Protein AF-A0AAW9BRL0-F1 (afdb_monomer)

Mean predicted aligned error: 7.56 Å

Foldseek 3Di:
DDDVVVPVQPDCPRPVPDDPPVQVVVCVVPLFQAFVAFQGLVVSLVVLLVLQLQLVVCVVVVNPVSNVVSPVSNCSNCLQQDLQVLWRAGFWDDDDPDPQTDHGDGDDADPVVQQVVFDFDDPPVPPNDTDTRGDDHPDDQQEDDRSHRPPAGRLLQRCSSLVPVVVSLVSQVVSCVVVVHDDDSQGSQVVSLVCQQPAQLHGHHDDDPQQWDDRRNQGLSDDSRLLSLLCNLVHPRNQSSLVVLLCCLVPQADPDPNRHTHDCVVPPSVVSNVQVLLQWADSSVSDPDIGGYFHVDQKDWDADVPGIDMDGDPPDDPVCSGDPDDDDD

Structure (mmCIF, N/CA/C/O backbone):
data_AF-A0AAW9BRL0-F1
#
_entry.id   AF-A0AAW9BRL0-F1
#
loop_
_atom_site.group_PDB
_atom_site.id
_atom_site.type_symbol
_atom_site.label_atom_id
_atom_site.label_alt_id
_atom_site.label_comp_id
_atom_site.label_asym_id
_atom_site.label_entity_id
_atom_site.label_seq_id
_atom_site.pdbx_PDB_ins_code
_atom_site.Cartn_x
_atom_site.Cartn_y
_atom_site.Cartn_z
_atom_site.occupancy
_atom_site.B_iso_or_equiv
_atom_site.auth_seq_id
_atom_site.auth_comp_id
_atom_site.auth_asym_id
_atom_site.auth_atom_id
_atom_site.pdbx_PDB_model_num
ATOM 1 N N . TYR A 1 1 ? 17.219 -25.777 15.585 1.00 42.31 1 TYR A N 1
ATOM 2 C CA . TYR A 1 1 ? 17.865 -25.793 14.264 1.00 42.31 1 TYR A CA 1
ATOM 3 C C . TYR A 1 1 ? 17.702 -27.189 13.717 1.00 42.31 1 TYR A C 1
ATOM 5 O O . TYR A 1 1 ? 18.216 -28.116 14.328 1.00 42.31 1 TYR A O 1
ATOM 13 N N . HIS A 1 2 ? 16.874 -27.326 12.689 1.00 50.81 2 HIS A N 1
ATOM 14 C CA . HIS A 1 2 ? 16.641 -28.587 11.996 1.00 50.81 2 HIS A CA 1
ATOM 15 C C . HIS A 1 2 ? 17.860 -28.955 11.146 1.00 50.81 2 HIS A C 1
ATOM 17 O O . HIS A 1 2 ? 18.573 -28.059 10.687 1.00 50.81 2 HIS A O 1
ATOM 23 N N . GLU A 1 3 ? 18.121 -30.245 10.958 1.00 50.12 3 GLU A N 1
ATOM 24 C CA . GLU A 1 3 ? 19.192 -30.686 10.061 1.00 50.12 3 GLU A CA 1
ATOM 25 C C . GLU A 1 3 ? 18.687 -30.737 8.617 1.00 50.12 3 GLU A C 1
ATOM 27 O O . GLU A 1 3 ? 17.555 -31.132 8.363 1.00 50.12 3 GLU A O 1
ATOM 32 N N . ALA A 1 4 ? 19.529 -30.380 7.642 1.00 48.47 4 ALA A N 1
ATOM 33 C CA . ALA A 1 4 ? 19.160 -30.414 6.220 1.00 48.47 4 ALA A CA 1
ATOM 34 C C . ALA A 1 4 ? 18.696 -31.810 5.746 1.00 48.47 4 ALA A C 1
ATOM 36 O O . ALA A 1 4 ? 17.924 -31.933 4.801 1.00 48.47 4 ALA A O 1
ATOM 37 N N . SER A 1 5 ? 19.128 -32.869 6.438 1.00 68.44 5 SER A N 1
ATOM 38 C CA . SER A 1 5 ? 18.683 -34.249 6.217 1.00 68.44 5 SER A CA 1
ATOM 39 C C . SER A 1 5 ? 17.202 -34.486 6.549 1.00 68.44 5 SER A C 1
ATOM 41 O O . SER A 1 5 ? 16.633 -35.472 6.082 1.00 68.44 5 SER A O 1
ATOM 43 N N . GLU A 1 6 ? 16.571 -33.594 7.319 1.00 70.94 6 GLU A N 1
ATOM 44 C CA . GLU A 1 6 ? 15.144 -33.634 7.659 1.00 70.94 6 GLU A CA 1
ATOM 45 C C . GLU A 1 6 ? 14.254 -33.126 6.508 1.00 70.94 6 GLU A C 1
ATOM 47 O O . GLU A 1 6 ? 13.051 -33.383 6.518 1.00 70.94 6 GLU A O 1
ATOM 52 N N . PHE A 1 7 ? 14.836 -32.475 5.490 1.00 63.25 7 PHE A N 1
ATOM 53 C CA . PHE A 1 7 ? 14.125 -31.912 4.334 1.00 63.25 7 PHE A CA 1
ATOM 54 C C . PHE A 1 7 ? 14.802 -32.306 3.008 1.00 63.25 7 PHE A C 1
ATOM 56 O O . PHE A 1 7 ? 15.338 -31.453 2.303 1.00 63.25 7 PHE A O 1
ATOM 63 N N . PRO A 1 8 ? 14.786 -33.599 2.633 1.00 60.78 8 PRO A N 1
ATOM 64 C CA . PRO A 1 8 ? 15.497 -34.107 1.453 1.00 60.78 8 PRO A CA 1
ATOM 65 C C . PRO A 1 8 ? 15.004 -33.516 0.123 1.00 60.78 8 PRO A C 1
ATOM 67 O O . PRO A 1 8 ? 15.737 -33.555 -0.862 1.00 60.78 8 PRO A O 1
ATOM 70 N N . ASP A 1 9 ? 13.794 -32.953 0.105 1.00 58.59 9 ASP A N 1
ATOM 71 C CA . ASP A 1 9 ? 13.216 -32.308 -1.073 1.00 58.59 9 ASP A CA 1
ATOM 72 C C . ASP A 1 9 ? 13.658 -30.839 -1.209 1.00 58.59 9 ASP A C 1
ATOM 74 O O . ASP A 1 9 ? 13.555 -30.262 -2.287 1.00 58.59 9 ASP A O 1
ATOM 78 N N . TRP A 1 10 ? 14.180 -30.205 -0.151 1.00 51.16 10 TRP A N 1
ATOM 79 C CA . TRP A 1 10 ? 14.726 -28.840 -0.180 1.00 51.16 10 TRP A CA 1
ATOM 80 C C . TRP A 1 10 ? 16.115 -28.814 -0.836 1.00 51.16 10 TRP A C 1
ATOM 82 O O . TRP A 1 10 ? 17.137 -28.560 -0.202 1.00 51.16 10 TRP A O 1
ATOM 92 N N . THR A 1 11 ? 16.158 -29.087 -2.137 1.00 56.25 11 THR A N 1
ATOM 93 C CA . THR A 1 11 ? 17.338 -28.832 -2.966 1.00 56.25 11 THR A CA 1
ATOM 94 C C . THR A 1 11 ? 17.228 -27.450 -3.603 1.00 56.25 11 THR A C 1
ATOM 96 O O . THR A 1 11 ? 16.152 -27.065 -4.071 1.00 56.25 11 THR A O 1
ATOM 99 N N . GLU A 1 12 ? 18.353 -26.735 -3.658 1.00 53.16 12 GLU A N 1
ATOM 100 C CA . GLU A 1 12 ? 18.505 -25.407 -4.281 1.00 53.16 12 GLU A CA 1
ATOM 101 C C . GLU A 1 12 ? 17.858 -25.360 -5.683 1.00 53.16 12 GLU A C 1
ATOM 103 O O . GLU A 1 12 ? 17.141 -24.418 -6.014 1.00 53.16 12 GLU A O 1
ATOM 108 N N . ASP A 1 13 ? 17.975 -26.464 -6.428 1.00 53.94 13 ASP A N 1
ATOM 109 C CA . ASP A 1 13 ? 17.493 -26.607 -7.805 1.00 53.94 13 ASP A CA 1
ATOM 110 C C . ASP A 1 13 ? 15.980 -26.869 -7.966 1.00 53.94 13 ASP A C 1
ATOM 112 O O . ASP A 1 13 ? 15.447 -26.611 -9.041 1.00 53.94 13 ASP A O 1
ATOM 116 N N . ASN A 1 14 ? 15.267 -27.375 -6.946 1.00 51.22 14 ASN A N 1
ATOM 117 C CA . ASN A 1 14 ? 13.860 -27.811 -7.104 1.00 51.22 14 ASN A CA 1
ATOM 118 C C . ASN A 1 14 ? 12.851 -27.058 -6.229 1.00 51.22 14 ASN A C 1
ATOM 120 O O . ASN A 1 14 ? 11.674 -27.053 -6.570 1.00 51.22 14 ASN A O 1
ATOM 124 N N . ASN A 1 15 ? 13.283 -26.420 -5.135 1.00 49.84 15 ASN A N 1
ATOM 125 C CA . ASN A 1 15 ? 12.365 -25.756 -4.197 1.00 49.84 15 ASN A CA 1
ATOM 126 C C . ASN A 1 15 ? 12.672 -24.273 -3.946 1.00 49.84 15 ASN A C 1
ATOM 128 O O . ASN A 1 15 ? 11.795 -23.549 -3.488 1.00 49.84 15 ASN A O 1
ATOM 132 N N . ILE A 1 16 ? 13.882 -23.803 -4.268 1.00 47.34 16 ILE A N 1
ATOM 133 C CA . ILE A 1 16 ? 14.288 -22.393 -4.094 1.00 47.34 16 ILE A CA 1
ATOM 134 C C . ILE A 1 16 ? 14.375 -21.670 -5.458 1.00 47.34 16 ILE A C 1
ATOM 136 O O . ILE A 1 16 ? 14.323 -20.445 -5.532 1.00 47.34 16 ILE A O 1
ATOM 140 N N . GLY A 1 17 ? 14.462 -22.425 -6.561 1.00 45.50 17 GLY A N 1
ATOM 141 C CA . GLY A 1 17 ? 15.000 -21.926 -7.828 1.00 45.50 17 GLY A CA 1
ATOM 142 C C . GLY A 1 17 ? 14.037 -21.407 -8.904 1.00 45.50 17 GLY A C 1
ATOM 143 O O . GLY A 1 17 ? 14.518 -20.825 -9.871 1.00 45.50 17 GLY A O 1
ATOM 144 N N . ALA A 1 18 ? 12.717 -21.596 -8.816 1.00 50.41 18 ALA A N 1
ATOM 145 C CA . ALA A 1 18 ? 11.888 -21.466 -10.027 1.00 50.41 18 ALA A CA 1
ATOM 146 C C . ALA A 1 18 ? 11.323 -20.061 -10.320 1.00 50.41 18 ALA A C 1
ATOM 148 O O . ALA A 1 18 ? 11.180 -19.719 -11.491 1.00 50.41 18 ALA A O 1
ATOM 149 N N . ALA A 1 19 ? 11.003 -19.241 -9.310 1.00 47.09 19 ALA A N 1
ATOM 150 C CA . ALA A 1 19 ? 10.255 -17.999 -9.558 1.00 47.09 19 ALA A CA 1
ATOM 151 C C . ALA A 1 19 ? 11.121 -16.729 -9.658 1.00 47.09 19 ALA A C 1
ATOM 153 O O . ALA A 1 19 ? 10.816 -15.866 -10.473 1.00 47.09 19 ALA A O 1
ATOM 154 N N . ASN A 1 20 ? 12.215 -16.609 -8.892 1.00 59.47 20 ASN A N 1
ATOM 155 C CA . ASN A 1 20 ? 12.799 -15.282 -8.630 1.00 59.47 20 ASN A CA 1
ATOM 156 C C . ASN A 1 20 ? 14.329 -15.177 -8.741 1.00 59.47 20 ASN A C 1
ATOM 158 O O . ASN A 1 20 ? 14.855 -14.077 -8.612 1.00 59.47 20 ASN A O 1
ATOM 162 N N . VAL A 1 21 ? 15.078 -16.262 -8.986 1.00 67.06 21 VAL A N 1
ATOM 163 C CA . VAL A 1 21 ? 16.560 -16.222 -8.912 1.00 67.06 21 VAL A CA 1
ATOM 164 C C . VAL A 1 21 ? 17.166 -15.211 -9.890 1.00 67.06 21 VAL A C 1
ATOM 166 O O . VAL A 1 21 ? 18.126 -14.515 -9.557 1.00 67.06 21 VAL A O 1
ATOM 169 N N . VAL A 1 22 ? 16.598 -15.093 -11.092 1.00 74.31 22 VAL A N 1
ATOM 170 C CA . VAL A 1 22 ? 17.101 -14.155 -12.103 1.00 74.31 22 VAL A CA 1
ATOM 171 C C . VAL A 1 22 ? 16.780 -12.712 -11.717 1.00 74.31 22 VAL A C 1
ATOM 173 O O . VAL A 1 22 ? 17.674 -11.870 -11.738 1.00 74.31 22 VAL A O 1
ATOM 176 N N . GLN A 1 23 ? 15.543 -12.417 -11.318 1.00 82.12 23 GLN A N 1
ATOM 177 C CA . GLN A 1 23 ? 15.124 -11.068 -10.943 1.00 82.12 23 GLN A CA 1
ATOM 178 C C . GLN A 1 23 ? 15.781 -10.600 -9.643 1.00 82.12 23 GLN A C 1
ATOM 180 O O . GLN A 1 23 ? 16.200 -9.451 -9.582 1.00 82.12 23 GLN A O 1
ATOM 185 N N . VAL A 1 24 ? 15.964 -11.478 -8.650 1.00 83.81 24 VAL A N 1
ATOM 186 C CA . VAL A 1 24 ? 16.721 -11.165 -7.426 1.00 83.81 24 VAL A CA 1
ATOM 187 C C . VAL A 1 24 ? 18.155 -10.795 -7.779 1.00 83.81 24 VAL A C 1
ATOM 189 O O . VAL A 1 24 ? 18.641 -9.763 -7.335 1.00 83.81 24 VAL A O 1
ATOM 192 N N . LYS A 1 25 ? 18.819 -11.567 -8.648 1.00 81.44 25 LYS A N 1
ATOM 193 C CA . LYS A 1 25 ? 20.176 -11.230 -9.094 1.00 81.44 25 LYS A CA 1
ATOM 194 C C . LYS A 1 25 ? 20.228 -9.873 -9.803 1.00 81.44 25 LYS A C 1
ATOM 196 O O . LYS A 1 25 ? 21.122 -9.077 -9.540 1.00 81.44 25 LYS A O 1
ATOM 201 N N . VAL A 1 26 ? 19.267 -9.594 -10.684 1.00 81.81 26 VAL A N 1
ATOM 202 C CA . VAL A 1 26 ? 19.161 -8.300 -11.383 1.00 81.81 26 VAL A CA 1
ATOM 203 C C . VAL A 1 26 ? 18.933 -7.157 -10.390 1.00 81.81 26 VAL A C 1
ATOM 205 O O . VAL A 1 26 ? 19.542 -6.098 -10.534 1.00 81.81 26 VAL A O 1
ATOM 208 N N . TYR A 1 27 ? 18.090 -7.377 -9.384 1.00 88.38 27 TYR A N 1
ATOM 209 C CA . TYR A 1 27 ? 17.818 -6.440 -8.302 1.00 88.38 27 TYR A CA 1
ATOM 210 C C . TYR A 1 27 ? 19.063 -6.175 -7.446 1.00 88.38 27 TYR A C 1
ATOM 212 O O . TYR A 1 27 ? 19.385 -5.018 -7.203 1.00 88.38 27 TYR A O 1
ATOM 220 N N . GLU A 1 28 ? 19.819 -7.202 -7.058 1.00 86.00 28 GLU A N 1
ATOM 221 C CA . GLU A 1 28 ? 21.062 -7.039 -6.291 1.00 86.00 28 GLU A CA 1
ATOM 222 C C . GLU A 1 28 ? 22.164 -6.333 -7.094 1.00 86.00 28 GLU A C 1
ATOM 224 O O . GLU A 1 28 ? 22.928 -5.546 -6.537 1.00 86.00 28 GLU A O 1
ATOM 229 N N . GLU A 1 29 ? 22.245 -6.579 -8.406 1.00 84.75 29 GLU A N 1
ATOM 230 C CA . GLU A 1 29 ? 23.235 -5.948 -9.285 1.00 84.75 29 GLU A CA 1
ATOM 231 C C . GLU A 1 29 ? 22.910 -4.476 -9.595 1.00 84.75 29 GLU A C 1
ATOM 233 O O . GLU A 1 29 ? 23.827 -3.655 -9.683 1.00 84.75 29 GLU A O 1
ATOM 238 N N . ASN A 1 30 ? 21.629 -4.130 -9.771 1.00 84.06 30 ASN A N 1
ATOM 239 C CA . ASN A 1 30 ? 21.210 -2.808 -10.262 1.00 84.06 30 ASN A CA 1
ATOM 240 C C . ASN A 1 30 ? 20.492 -1.934 -9.222 1.00 84.06 30 ASN A C 1
ATOM 242 O O . ASN A 1 30 ? 20.295 -0.745 -9.470 1.00 84.06 30 ASN A O 1
ATOM 246 N N . GLY A 1 31 ? 20.054 -2.508 -8.101 1.00 89.44 31 GLY A N 1
ATOM 247 C CA . GLY A 1 31 ? 19.128 -1.889 -7.148 1.00 89.44 31 GLY A CA 1
ATOM 248 C C . GLY A 1 31 ? 17.661 -1.908 -7.598 1.00 89.44 31 GLY A C 1
ATOM 249 O O . GLY A 1 31 ? 16.808 -1.356 -6.918 1.00 89.44 31 GLY A O 1
ATOM 250 N N . PHE A 1 32 ? 17.337 -2.488 -8.754 1.00 89.75 32 PHE A N 1
ATOM 251 C CA . PHE A 1 32 ? 15.962 -2.647 -9.235 1.00 89.75 32 PHE A CA 1
ATOM 252 C C . PHE A 1 32 ? 15.890 -3.711 -10.331 1.00 89.75 32 PHE A C 1
ATOM 254 O O . PHE A 1 32 ? 16.863 -3.966 -11.046 1.00 89.75 32 PHE A O 1
ATOM 261 N N . VAL A 1 33 ? 14.716 -4.306 -10.499 1.00 86.81 33 VAL A N 1
ATOM 262 C CA . VAL A 1 33 ? 14.377 -5.135 -11.652 1.00 86.81 33 VAL A CA 1
ATOM 263 C C . VAL A 1 33 ? 13.873 -4.211 -12.756 1.00 86.81 33 VAL A C 1
ATOM 265 O O . VAL A 1 33 ? 12.884 -3.499 -12.605 1.00 86.81 33 VAL A O 1
ATOM 268 N N . HIS A 1 34 ? 14.571 -4.187 -13.886 1.00 82.12 34 HIS A N 1
ATOM 269 C CA . HIS A 1 34 ? 14.160 -3.365 -15.018 1.00 82.12 34 HIS A CA 1
ATOM 270 C C . HIS A 1 34 ? 13.105 -4.078 -15.880 1.00 82.12 34 HIS A C 1
ATOM 272 O O . HIS A 1 34 ? 13.072 -5.307 -15.981 1.00 82.12 34 HIS A O 1
ATOM 278 N N . HIS A 1 35 ? 12.291 -3.287 -16.573 1.00 78.50 35 HIS A N 1
ATOM 279 C CA . HIS A 1 35 ? 11.325 -3.735 -17.569 1.00 78.50 35 HIS A CA 1
ATOM 280 C C . HIS A 1 35 ? 11.996 -4.595 -18.641 1.00 78.50 35 HIS A C 1
ATOM 282 O O . HIS A 1 35 ? 13.172 -4.413 -18.987 1.00 78.50 35 HIS A O 1
ATOM 288 N N . GLY A 1 36 ? 11.254 -5.588 -19.118 1.00 69.50 36 GLY A N 1
ATOM 289 C CA . GLY A 1 36 ? 11.758 -6.671 -19.953 1.00 69.50 36 GLY A CA 1
ATOM 290 C C . GLY A 1 36 ? 12.102 -7.947 -19.180 1.00 69.50 36 GLY A C 1
ATOM 291 O O . GLY A 1 36 ? 12.273 -8.980 -19.833 1.00 69.50 36 GLY A O 1
ATOM 292 N N . TYR A 1 37 ? 12.158 -7.890 -17.844 1.00 76.00 37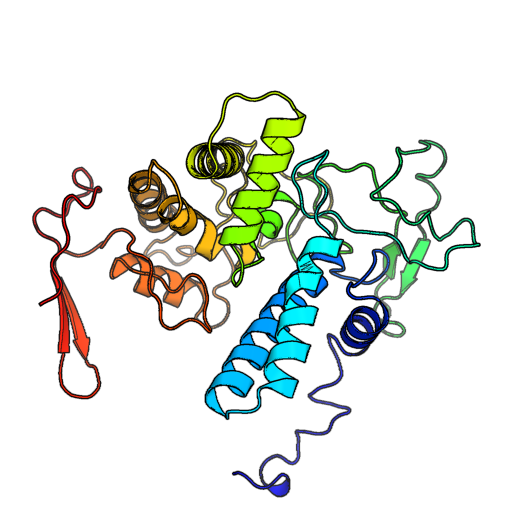 TYR A N 1
ATOM 293 C CA . TYR A 1 37 ? 11.879 -9.024 -16.958 1.00 76.00 37 TYR A CA 1
ATOM 294 C C . TYR A 1 37 ? 10.420 -8.967 -16.497 1.00 76.00 37 TYR A C 1
ATOM 296 O O . TYR A 1 37 ? 9.837 -7.887 -16.455 1.00 76.00 37 TYR A O 1
ATOM 304 N N . TRP A 1 38 ? 9.840 -10.125 -16.183 1.00 77.31 38 TRP A N 1
ATOM 305 C CA . TRP A 1 38 ? 8.462 -10.224 -15.699 1.00 77.31 38 TRP A CA 1
ATOM 306 C C . TRP A 1 38 ? 8.311 -9.544 -14.331 1.00 77.31 38 TRP A C 1
ATOM 308 O O . TRP A 1 38 ? 9.251 -9.624 -13.533 1.00 77.31 38 TRP A O 1
ATOM 318 N N . ASN A 1 39 ? 7.161 -8.904 -14.071 1.00 87.12 39 ASN A N 1
ATOM 319 C CA . ASN A 1 39 ? 6.834 -8.287 -12.779 1.00 87.12 39 ASN A CA 1
ATOM 320 C C . ASN A 1 39 ? 7.894 -7.285 -12.281 1.00 87.12 39 ASN A C 1
ATOM 322 O O . ASN A 1 39 ? 8.216 -7.225 -11.101 1.00 87.12 39 ASN A O 1
ATOM 326 N N . SER A 1 40 ? 8.512 -6.530 -13.190 1.00 88.44 40 SER A N 1
ATOM 327 C CA . SER A 1 40 ? 9.711 -5.738 -12.886 1.00 88.44 40 SER A CA 1
ATOM 328 C C . SER A 1 40 ? 9.523 -4.714 -11.754 1.00 88.44 40 SER A C 1
ATOM 330 O O . SER A 1 40 ? 10.284 -4.708 -10.784 1.00 88.44 40 SER A O 1
ATOM 332 N N . ALA A 1 41 ? 8.502 -3.861 -11.834 1.00 93.00 41 ALA A N 1
ATOM 333 C CA . ALA A 1 41 ? 8.239 -2.894 -10.777 1.00 93.00 41 ALA A CA 1
ATOM 334 C C . ALA A 1 41 ? 7.777 -3.611 -9.503 1.00 93.00 41 ALA A C 1
ATOM 336 O O . ALA A 1 41 ? 8.371 -3.388 -8.452 1.00 93.00 41 ALA A O 1
ATOM 337 N N . SER A 1 42 ? 6.793 -4.513 -9.595 1.00 95.69 42 SER A N 1
ATOM 338 C CA . SER A 1 42 ? 6.263 -5.241 -8.432 1.00 95.69 42 SER A CA 1
ATOM 339 C C . SER A 1 42 ? 7.338 -6.006 -7.659 1.00 95.69 42 SER A C 1
ATOM 341 O O . SER A 1 42 ? 7.443 -5.843 -6.447 1.00 95.69 42 SER A O 1
ATOM 343 N N . TYR A 1 43 ? 8.217 -6.744 -8.336 1.00 93.94 43 TYR A N 1
ATOM 344 C CA . TYR A 1 43 ? 9.311 -7.468 -7.686 1.00 93.94 43 TYR A CA 1
ATOM 345 C C . TYR A 1 43 ? 10.330 -6.551 -7.029 1.00 93.94 43 TYR A C 1
ATOM 347 O O . TYR A 1 43 ? 10.805 -6.865 -5.945 1.00 93.94 43 TYR A O 1
ATOM 355 N N . THR A 1 44 ? 10.652 -5.397 -7.617 1.00 95.69 44 THR A N 1
ATOM 356 C CA . THR A 1 44 ? 11.519 -4.433 -6.923 1.00 95.69 44 THR A CA 1
ATOM 357 C C . THR A 1 44 ? 10.890 -3.963 -5.611 1.00 95.69 44 THR A C 1
ATOM 359 O O . THR A 1 44 ? 11.594 -3.836 -4.612 1.00 95.69 44 THR A O 1
ATOM 362 N N . LEU A 1 45 ? 9.576 -3.722 -5.601 1.00 97.62 45 LEU A N 1
ATOM 363 C CA . LEU A 1 45 ? 8.842 -3.277 -4.414 1.00 97.62 45 LEU A CA 1
ATOM 364 C C . LEU A 1 45 ? 8.782 -4.379 -3.346 1.00 97.62 45 LEU A C 1
ATOM 366 O O . LEU A 1 45 ? 9.081 -4.119 -2.181 1.00 97.62 45 LEU A O 1
ATOM 370 N N . GLU A 1 46 ? 8.485 -5.615 -3.744 1.00 96.25 46 GLU A N 1
ATOM 371 C CA . GLU A 1 46 ? 8.463 -6.765 -2.835 1.00 96.25 46 GLU A CA 1
ATOM 372 C C . GLU A 1 46 ? 9.854 -7.120 -2.296 1.00 96.25 46 GLU A C 1
ATOM 374 O O . GLU A 1 46 ? 9.998 -7.388 -1.104 1.00 96.25 46 GLU A O 1
ATOM 379 N N . PHE A 1 47 ? 10.900 -7.086 -3.128 1.00 96.19 47 PHE A N 1
ATOM 380 C CA . PHE A 1 47 ? 12.272 -7.339 -2.680 1.00 96.19 47 PHE A CA 1
ATOM 381 C C . PHE A 1 47 ? 12.767 -6.246 -1.735 1.00 96.19 47 PHE A C 1
ATOM 383 O O . PHE A 1 47 ? 13.429 -6.564 -0.749 1.00 96.19 47 PHE A O 1
ATOM 390 N N . ALA A 1 48 ? 12.395 -4.985 -1.967 1.00 97.88 48 ALA A N 1
ATOM 391 C CA . ALA A 1 48 ? 12.688 -3.894 -1.043 1.00 97.88 48 ALA A CA 1
ATOM 392 C C . ALA A 1 48 ? 12.014 -4.106 0.328 1.00 97.88 48 ALA A C 1
ATOM 394 O O . ALA A 1 48 ? 12.652 -3.914 1.364 1.00 97.88 48 ALA A O 1
ATOM 395 N N . TYR A 1 49 ? 10.758 -4.566 0.352 1.00 97.94 49 TYR A N 1
ATOM 396 C CA . TYR A 1 49 ? 10.091 -4.956 1.598 1.00 97.94 49 TYR A CA 1
ATOM 397 C C . TYR A 1 49 ? 10.768 -6.167 2.265 1.00 97.94 49 TYR A C 1
ATOM 399 O O . TYR A 1 49 ? 10.985 -6.172 3.479 1.00 97.94 49 TYR A O 1
ATOM 407 N N . GLY A 1 50 ? 11.155 -7.177 1.480 1.00 96.62 50 GLY A N 1
ATOM 408 C CA . GLY A 1 50 ? 11.907 -8.337 1.958 1.00 96.62 50 GLY A CA 1
ATOM 409 C C . GLY A 1 50 ? 13.242 -7.949 2.599 1.00 96.62 50 GLY A C 1
ATOM 410 O O . GLY A 1 50 ? 13.577 -8.447 3.674 1.00 96.62 50 GLY A O 1
ATOM 411 N N . ASP A 1 51 ? 13.967 -7.006 1.995 1.00 97.62 51 ASP A N 1
ATOM 412 C CA . ASP A 1 51 ? 15.194 -6.446 2.556 1.00 97.62 51 ASP A CA 1
ATOM 413 C C . ASP A 1 51 ? 14.924 -5.724 3.880 1.00 97.62 51 ASP A C 1
ATOM 415 O O . ASP A 1 51 ? 15.630 -5.959 4.857 1.00 97.62 51 ASP A O 1
ATOM 419 N N . TRP A 1 52 ? 13.859 -4.925 3.979 1.00 98.38 52 TRP A N 1
ATOM 420 C CA . TRP A 1 52 ? 13.482 -4.307 5.253 1.00 98.38 52 TRP A CA 1
ATOM 421 C C . TRP A 1 52 ? 13.176 -5.345 6.346 1.00 98.38 52 TRP A C 1
ATOM 423 O O . TRP A 1 52 ? 13.671 -5.233 7.470 1.00 98.38 52 TRP A O 1
ATOM 433 N N . ALA A 1 53 ? 12.428 -6.403 6.022 1.00 97.75 53 ALA A N 1
ATOM 434 C CA . ALA A 1 53 ? 12.142 -7.479 6.970 1.00 97.75 53 ALA A CA 1
ATOM 435 C C . ALA A 1 53 ? 13.429 -8.195 7.430 1.00 97.75 53 ALA A C 1
ATOM 437 O O . ALA A 1 53 ? 13.597 -8.492 8.617 1.00 97.75 53 ALA A O 1
ATOM 438 N N . MET A 1 54 ? 14.380 -8.417 6.518 1.00 96.81 54 MET A N 1
ATOM 439 C CA . MET A 1 54 ? 15.705 -8.956 6.845 1.00 96.81 54 MET A CA 1
ATOM 440 C C . MET A 1 54 ? 16.519 -8.002 7.727 1.00 96.81 54 MET A C 1
ATOM 442 O O . MET A 1 54 ? 17.206 -8.455 8.649 1.00 96.81 54 MET A O 1
ATOM 446 N N . ALA A 1 55 ? 16.412 -6.691 7.506 1.00 97.75 55 ALA A N 1
ATOM 447 C CA . ALA A 1 55 ? 17.035 -5.688 8.360 1.00 97.75 55 ALA A CA 1
ATOM 448 C C . ALA A 1 55 ? 16.477 -5.727 9.791 1.00 97.75 55 ALA A C 1
ATOM 450 O O . ALA A 1 55 ? 17.251 -5.654 10.747 1.00 97.75 55 ALA A O 1
ATOM 451 N N . GLU A 1 56 ? 15.166 -5.912 9.965 1.00 97.31 56 GLU A N 1
ATOM 452 C CA . GLU A 1 56 ? 14.556 -6.059 11.291 1.00 97.31 56 GLU A CA 1
ATOM 453 C C . GLU A 1 56 ? 15.030 -7.329 12.011 1.00 97.31 56 GLU A C 1
ATOM 455 O O . GLU A 1 56 ? 15.341 -7.285 13.206 1.00 97.31 56 GLU A O 1
ATOM 460 N N . ILE A 1 57 ? 15.198 -8.444 11.294 1.00 97.00 57 ILE A N 1
ATOM 461 C CA . ILE A 1 57 ? 15.802 -9.665 11.852 1.00 97.00 57 ILE A CA 1
ATOM 462 C C . ILE A 1 57 ? 17.252 -9.402 12.286 1.00 97.00 57 ILE A C 1
ATOM 464 O O . ILE A 1 57 ? 17.637 -9.753 13.406 1.00 97.00 57 ILE A O 1
ATOM 468 N N . ALA A 1 58 ? 18.057 -8.749 11.441 1.00 97.69 58 ALA A N 1
ATOM 469 C CA . ALA A 1 58 ? 19.440 -8.393 11.761 1.00 97.69 58 ALA A CA 1
ATOM 470 C C . ALA A 1 58 ? 19.523 -7.467 12.988 1.00 97.69 58 ALA A C 1
ATOM 472 O O . ALA A 1 58 ? 20.345 -7.693 13.884 1.00 97.69 58 ALA A O 1
ATOM 473 N N . ARG A 1 59 ? 18.611 -6.491 13.092 1.00 96.88 59 ARG A N 1
ATOM 474 C CA . ARG A 1 59 ? 18.465 -5.606 14.255 1.00 96.88 59 ARG A CA 1
ATOM 475 C C . ARG A 1 59 ? 18.204 -6.400 15.533 1.00 96.88 59 ARG A C 1
ATOM 477 O O . ARG A 1 59 ? 18.859 -6.154 16.546 1.00 96.88 59 ARG A O 1
ATOM 484 N N . MET A 1 60 ? 17.274 -7.356 15.502 1.00 96.69 60 MET A N 1
ATOM 485 C CA . MET A 1 60 ? 16.958 -8.215 16.653 1.00 96.69 60 MET A CA 1
ATOM 486 C C . MET A 1 60 ? 18.127 -9.131 17.040 1.00 96.69 60 MET A C 1
ATOM 488 O O . MET A 1 60 ? 18.320 -9.411 18.223 1.00 96.69 60 MET A O 1
ATOM 492 N N . ALA A 1 61 ? 18.932 -9.561 16.065 1.00 97.75 61 ALA A N 1
ATOM 493 C CA . ALA A 1 61 ? 20.143 -10.350 16.288 1.00 97.75 61 ALA A CA 1
ATOM 494 C C . ALA A 1 61 ? 21.348 -9.517 16.776 1.00 97.75 61 ALA A C 1
ATOM 496 O O . ALA A 1 61 ? 22.345 -10.088 17.223 1.00 97.75 61 ALA A O 1
ATOM 497 N N . GLY A 1 62 ? 21.271 -8.183 16.712 1.00 98.06 62 GLY A N 1
ATOM 498 C CA . GLY A 1 62 ? 22.369 -7.277 17.056 1.00 98.06 62 GLY A CA 1
ATOM 499 C C . GLY A 1 62 ? 23.449 -7.147 15.974 1.00 98.06 62 GLY A C 1
ATOM 500 O O . GLY A 1 62 ? 24.543 -6.663 16.274 1.00 98.06 62 GLY A O 1
ATOM 501 N N . ASP A 1 63 ? 23.170 -7.561 14.734 1.00 98.31 63 ASP A N 1
ATOM 502 C CA . ASP A 1 63 ? 24.079 -7.402 13.592 1.00 98.31 63 ASP A CA 1
ATOM 503 C C . ASP A 1 63 ? 23.844 -6.054 12.899 1.00 98.31 63 ASP A C 1
ATOM 505 O O . ASP A 1 63 ? 23.116 -5.938 11.914 1.00 98.31 63 ASP A O 1
ATOM 509 N N . VAL A 1 64 ? 24.474 -5.013 13.445 1.00 98.19 64 VAL A N 1
ATOM 510 C CA . VAL A 1 64 ? 24.332 -3.629 12.961 1.00 98.19 64 VAL A CA 1
ATOM 511 C C . VAL A 1 64 ? 24.791 -3.478 11.510 1.00 98.19 64 VAL A C 1
ATOM 513 O O . VAL A 1 64 ? 24.180 -2.737 10.749 1.00 98.19 64 VAL A O 1
ATOM 516 N N . LYS A 1 65 ? 25.848 -4.193 11.103 1.00 98.25 65 LYS A N 1
ATOM 517 C CA . LYS A 1 65 ? 26.380 -4.081 9.741 1.00 98.25 65 LYS A CA 1
ATOM 518 C C . LYS A 1 65 ? 25.380 -4.643 8.732 1.00 98.25 65 LYS A C 1
ATOM 520 O O . LYS A 1 65 ? 25.124 -4.009 7.713 1.00 98.25 65 LYS A O 1
ATOM 525 N N . LEU A 1 66 ? 24.836 -5.825 9.017 1.00 97.31 66 LEU A N 1
ATOM 526 C CA . LEU A 1 66 ? 23.865 -6.464 8.136 1.00 97.31 66 LEU A CA 1
ATOM 527 C C . LEU A 1 66 ? 22.540 -5.694 8.112 1.00 97.31 66 LEU A C 1
ATOM 529 O O . LEU A 1 66 ? 21.929 -5.557 7.057 1.00 97.31 66 LEU A O 1
ATOM 533 N N . GLN A 1 67 ? 22.135 -5.131 9.254 1.00 98.19 67 GLN A N 1
ATOM 534 C CA . GLN A 1 67 ? 20.992 -4.228 9.320 1.00 98.19 67 GLN A CA 1
ATOM 535 C C . GLN A 1 67 ? 21.177 -3.021 8.387 1.00 98.19 67 GLN A C 1
ATOM 537 O O . GLN A 1 67 ? 20.289 -2.737 7.593 1.00 98.19 67 GLN A O 1
ATOM 542 N N . GLU A 1 68 ? 22.310 -2.313 8.456 1.00 98.00 68 GLU A N 1
ATOM 543 C CA . GLU A 1 68 ? 22.582 -1.146 7.600 1.00 98.00 68 GLU A CA 1
ATOM 544 C C . GLU A 1 68 ? 22.591 -1.503 6.104 1.00 98.00 68 GLU A C 1
ATOM 546 O O . GLU A 1 68 ? 22.063 -0.751 5.281 1.00 98.00 68 GLU A O 1
ATOM 551 N N . GLU A 1 69 ? 23.158 -2.659 5.751 1.00 96.81 69 GLU A N 1
ATOM 552 C CA . GLU A 1 69 ? 23.192 -3.164 4.375 1.00 96.81 69 GLU A CA 1
ATOM 553 C C . GLU A 1 69 ? 21.780 -3.392 3.822 1.00 96.81 69 GLU A C 1
ATOM 555 O O . GLU A 1 69 ? 21.436 -2.865 2.761 1.00 96.81 69 GLU A O 1
ATOM 560 N N . PHE A 1 70 ? 20.939 -4.115 4.562 1.00 97.88 70 PHE A N 1
ATOM 561 C CA . PHE A 1 70 ? 19.571 -4.391 4.139 1.00 97.88 70 PHE A CA 1
ATOM 562 C C . PHE A 1 70 ? 18.664 -3.161 4.195 1.00 97.88 70 PHE A C 1
ATOM 564 O O . PHE A 1 70 ? 17.860 -2.980 3.290 1.00 97.88 70 PHE A O 1
ATOM 571 N N . MET A 1 71 ? 18.831 -2.262 5.171 1.00 97.75 71 MET A N 1
ATOM 572 C CA . MET A 1 71 ? 18.104 -0.984 5.179 1.00 97.75 71 MET A CA 1
ATOM 573 C C . MET A 1 71 ? 18.436 -0.133 3.952 1.00 97.75 71 MET A C 1
ATOM 575 O O . MET A 1 71 ? 17.546 0.483 3.382 1.00 97.75 71 MET A O 1
ATOM 579 N N . THR A 1 72 ? 19.697 -0.127 3.510 1.00 96.12 72 THR A N 1
ATOM 580 C CA . THR A 1 72 ? 20.088 0.595 2.289 1.00 96.12 72 THR A CA 1
ATOM 581 C C . THR A 1 72 ? 19.400 0.007 1.059 1.00 96.12 72 THR A C 1
ATOM 583 O O . THR A 1 72 ? 18.940 0.746 0.194 1.00 96.12 72 THR A O 1
ATOM 586 N N . ARG A 1 73 ? 19.313 -1.325 0.970 1.00 96.06 73 ARG A N 1
ATOM 587 C CA . ARG A 1 73 ? 18.608 -1.987 -0.133 1.00 96.06 73 ARG A CA 1
ATOM 588 C C . ARG A 1 73 ? 17.091 -1.824 -0.031 1.00 96.06 73 ARG A C 1
ATOM 590 O O . ARG A 1 73 ? 16.440 -1.717 -1.058 1.00 96.06 73 ARG A O 1
ATOM 597 N N . ALA A 1 74 ? 16.525 -1.717 1.167 1.00 97.75 74 ALA A N 1
ATOM 598 C CA . ALA A 1 74 ? 15.100 -1.466 1.356 1.00 97.75 74 ALA A CA 1
ATOM 599 C C . ALA A 1 74 ? 14.628 -0.141 0.728 1.00 97.75 74 ALA A C 1
ATOM 601 O O . ALA A 1 74 ? 13.452 -0.027 0.397 1.00 97.75 74 ALA A O 1
ATOM 602 N N . ASP A 1 75 ? 15.521 0.827 0.494 1.00 97.00 75 ASP A N 1
ATOM 603 C CA . ASP A 1 75 ? 15.214 2.079 -0.217 1.00 97.00 75 ASP A CA 1
ATOM 604 C C . ASP A 1 75 ? 15.106 1.900 -1.748 1.00 97.00 75 ASP A C 1
ATOM 606 O O . ASP A 1 75 ? 14.702 2.822 -2.461 1.00 97.00 75 ASP A O 1
ATOM 610 N N . ASN A 1 76 ? 15.427 0.719 -2.289 1.00 96.25 76 ASN A N 1
ATOM 611 C CA . ASN A 1 76 ? 15.440 0.449 -3.730 1.00 96.25 76 ASN A CA 1
ATOM 612 C C . ASN A 1 76 ? 14.082 0.626 -4.418 1.00 96.25 76 ASN A C 1
ATOM 614 O O . ASN A 1 76 ? 14.041 0.829 -5.634 1.00 96.25 76 ASN A O 1
ATOM 618 N N . TRP A 1 77 ? 12.973 0.611 -3.672 1.00 96.44 77 TRP A N 1
ATOM 619 C CA . TRP A 1 77 ? 11.650 0.931 -4.212 1.00 96.44 77 TRP A CA 1
ATOM 620 C C . TRP A 1 77 ? 11.621 2.320 -4.881 1.00 96.44 77 TRP A C 1
ATOM 622 O O . TRP A 1 77 ? 10.941 2.508 -5.895 1.00 96.44 77 TRP A O 1
ATOM 632 N N . LEU A 1 78 ? 12.430 3.272 -4.388 1.00 95.50 78 LEU A N 1
ATOM 633 C CA . LEU A 1 78 ? 12.572 4.623 -4.944 1.00 95.50 78 LEU A CA 1
ATOM 634 C C . LEU A 1 78 ? 13.112 4.622 -6.375 1.00 95.50 78 LEU A C 1
ATOM 636 O O . LEU A 1 78 ? 12.892 5.583 -7.111 1.00 95.50 78 LEU A O 1
ATOM 640 N N . ASN A 1 79 ? 13.777 3.551 -6.817 1.00 92.75 79 ASN A N 1
ATOM 641 C CA . ASN A 1 79 ? 14.221 3.450 -8.203 1.00 92.75 79 ASN A CA 1
ATOM 642 C C . ASN A 1 79 ? 13.043 3.481 -9.180 1.00 92.75 79 ASN A C 1
ATOM 644 O O . ASN A 1 79 ? 13.226 3.961 -10.297 1.00 92.75 79 ASN A O 1
ATOM 648 N N . HIS A 1 80 ? 11.846 3.063 -8.767 1.00 93.19 80 HIS A N 1
ATOM 649 C CA . HIS A 1 80 ? 10.641 3.154 -9.587 1.00 93.19 80 HIS A CA 1
ATOM 650 C C . HIS A 1 80 ? 9.824 4.431 -9.358 1.00 93.19 80 HIS A C 1
ATOM 652 O O . HIS A 1 80 ? 8.896 4.676 -10.121 1.00 93.19 80 HIS A O 1
ATOM 658 N N . TRP A 1 81 ? 10.152 5.267 -8.369 1.00 94.81 81 TRP A N 1
ATOM 659 C CA . TRP A 1 81 ? 9.392 6.487 -8.094 1.00 94.81 81 TRP A CA 1
ATOM 660 C C . TRP A 1 81 ? 9.595 7.556 -9.168 1.00 94.81 81 TRP A C 1
ATOM 662 O O . TRP A 1 81 ? 10.700 8.071 -9.354 1.00 94.81 81 TRP A O 1
ATOM 672 N N . ASP A 1 82 ? 8.504 7.924 -9.834 1.00 93.00 82 ASP A N 1
ATOM 673 C CA . ASP A 1 82 ? 8.463 9.023 -10.783 1.00 93.00 82 ASP A CA 1
ATOM 674 C C . ASP A 1 82 ? 7.602 10.178 -10.257 1.00 93.00 82 ASP A C 1
ATOM 676 O O . ASP A 1 82 ? 6.371 10.122 -10.258 1.00 93.00 82 ASP A O 1
ATOM 680 N N . ALA A 1 83 ? 8.268 11.262 -9.858 1.00 91.38 83 ALA A N 1
ATOM 681 C CA . ALA A 1 83 ? 7.623 12.451 -9.312 1.00 91.38 83 ALA A CA 1
ATOM 682 C C . ALA A 1 83 ? 6.793 13.242 -10.341 1.00 91.38 83 ALA A C 1
ATOM 684 O O . ALA A 1 83 ? 5.946 14.039 -9.940 1.00 91.38 83 ALA A O 1
ATOM 685 N N . GLU A 1 84 ? 7.016 13.061 -11.650 1.00 90.00 84 GLU A N 1
ATOM 686 C CA . GLU A 1 84 ? 6.229 13.765 -12.672 1.00 90.00 84 GLU A CA 1
ATOM 687 C C . GLU A 1 84 ? 4.806 13.214 -12.757 1.00 90.00 84 GLU A C 1
ATOM 689 O O . GLU A 1 84 ? 3.845 13.977 -12.865 1.00 90.00 84 GLU A O 1
ATOM 694 N N . THR A 1 85 ? 4.668 11.890 -12.686 1.00 92.44 85 THR A N 1
ATOM 695 C CA . THR A 1 85 ? 3.367 11.209 -12.721 1.00 92.44 85 THR A CA 1
ATOM 696 C C . THR A 1 85 ? 2.799 10.945 -11.332 1.00 92.44 85 THR A C 1
ATOM 698 O O . THR A 1 85 ? 1.590 10.774 -11.199 1.00 92.44 85 THR A O 1
ATOM 701 N N . GLY A 1 86 ? 3.652 10.900 -10.306 1.00 94.69 86 GLY A N 1
ATOM 702 C CA . GLY A 1 86 ? 3.283 10.499 -8.954 1.00 94.69 86 GLY A CA 1
ATOM 703 C C . GLY A 1 86 ? 3.065 8.992 -8.811 1.00 94.69 86 GLY A C 1
ATOM 704 O O . GLY A 1 86 ? 2.337 8.583 -7.916 1.00 94.69 86 GLY A O 1
ATOM 705 N N . PHE A 1 87 ? 3.639 8.152 -9.678 1.00 96.81 87 PHE A N 1
ATOM 706 C CA . PHE A 1 87 ? 3.484 6.692 -9.626 1.00 96.81 87 PHE A CA 1
ATOM 707 C C . PHE A 1 87 ? 4.828 5.960 -9.577 1.00 96.81 87 PHE A C 1
ATOM 709 O O . PHE A 1 87 ? 5.874 6.486 -9.956 1.00 96.81 87 PHE A O 1
ATOM 716 N N . LEU A 1 88 ? 4.778 4.698 -9.141 1.00 95.25 88 LEU A N 1
ATOM 717 C CA . LEU A 1 88 ? 5.893 3.758 -9.238 1.00 95.25 88 LEU A CA 1
ATOM 718 C C . LEU A 1 88 ? 5.880 3.129 -10.633 1.00 95.25 88 LEU A C 1
ATOM 720 O O . LEU A 1 88 ? 5.030 2.287 -10.913 1.00 95.25 88 LEU A O 1
ATOM 724 N N . ARG A 1 89 ? 6.776 3.559 -11.524 1.00 91.62 89 ARG A N 1
ATOM 725 C CA . ARG A 1 89 ? 6.799 3.192 -12.949 1.00 91.62 89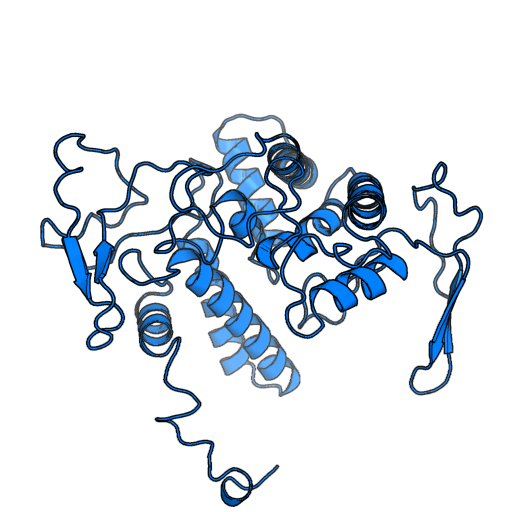 ARG A CA 1
ATOM 726 C C . ARG A 1 89 ? 7.907 2.191 -13.271 1.00 91.62 89 ARG A C 1
ATOM 728 O O . ARG A 1 89 ? 9.022 2.349 -12.769 1.00 91.62 89 ARG A O 1
ATOM 735 N N . PRO A 1 90 ? 7.676 1.219 -14.171 1.00 86.94 90 PRO A N 1
ATOM 736 C CA . PRO A 1 90 ? 8.749 0.377 -14.696 1.00 86.94 90 PRO A CA 1
ATOM 737 C C . PRO A 1 90 ? 9.865 1.226 -15.334 1.00 86.94 90 PRO A C 1
ATOM 739 O O . PRO A 1 90 ? 9.615 2.247 -15.981 1.00 86.94 90 PRO A O 1
ATOM 742 N N . LYS A 1 91 ? 11.114 0.788 -15.146 1.00 79.00 91 LYS A N 1
ATOM 743 C CA . LYS A 1 91 ? 12.330 1.429 -15.672 1.00 79.00 91 LYS A CA 1
ATOM 744 C C . LYS A 1 91 ? 13.067 0.521 -16.640 1.00 79.00 91 LYS A C 1
ATOM 746 O O . LYS A 1 91 ? 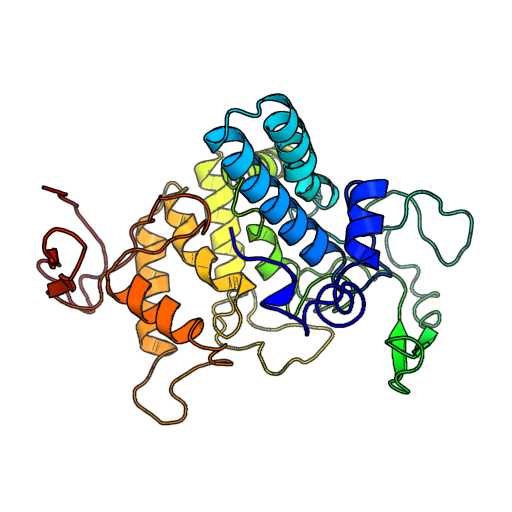13.071 -0.684 -16.448 1.00 79.00 91 LYS A O 1
ATOM 751 N N . ASN A 1 92 ? 13.768 1.089 -17.617 1.00 71.38 92 ASN A N 1
ATOM 752 C CA . ASN A 1 92 ? 14.595 0.326 -18.559 1.00 71.38 92 ASN A CA 1
ATOM 753 C C . ASN A 1 92 ? 15.984 -0.051 -17.991 1.00 71.38 92 ASN A C 1
ATOM 755 O O . ASN A 1 92 ? 16.428 0.475 -16.972 1.00 71.38 92 ASN A O 1
ATOM 759 N N . HIS A 1 93 ? 16.684 -0.971 -18.671 1.00 59.09 93 HIS A N 1
ATOM 760 C CA . HIS A 1 93 ? 18.005 -1.487 -18.275 1.00 59.09 93 HIS A CA 1
ATOM 761 C C . HIS A 1 93 ? 19.127 -0.414 -18.362 1.00 59.09 93 HIS A C 1
ATOM 763 O O . HIS A 1 93 ? 19.242 0.261 -19.387 1.00 59.09 93 HIS A O 1
ATOM 769 N N . PRO A 1 94 ? 20.075 -0.345 -17.398 1.00 50.16 94 PRO A N 1
ATOM 770 C CA . PRO A 1 94 ? 21.124 0.687 -17.351 1.00 50.16 94 PRO A CA 1
ATOM 771 C C . PRO A 1 94 ? 22.200 0.689 -18.468 1.00 50.16 94 PRO A C 1
ATOM 773 O O . PRO A 1 94 ? 22.695 1.748 -18.839 1.00 50.16 94 PRO A O 1
ATOM 776 N N . LEU A 1 95 ? 22.577 -0.461 -19.046 1.00 49.88 95 LEU A N 1
ATOM 777 C CA . LEU A 1 95 ? 23.568 -0.586 -20.143 1.00 49.88 95 LEU A CA 1
ATOM 778 C C . LEU A 1 95 ? 22.989 -0.675 -21.573 1.00 49.88 95 LEU A C 1
ATOM 780 O O . LEU A 1 95 ? 23.438 -1.499 -22.375 1.00 49.88 95 LEU A O 1
ATOM 784 N N . SER A 1 96 ? 21.994 0.134 -21.934 1.00 45.47 96 SER A N 1
ATOM 785 C CA . SER A 1 96 ? 21.478 0.072 -23.303 1.00 45.47 96 SER A CA 1
ATOM 786 C C . SER A 1 96 ? 22.376 0.755 -24.352 1.00 45.47 96 SER A C 1
ATOM 788 O O . SER A 1 96 ? 22.570 1.968 -24.328 1.00 45.47 96 SER A O 1
ATOM 790 N N . SER A 1 97 ? 22.833 -0.013 -25.345 1.00 41.97 97 SER A N 1
ATOM 791 C CA . SER A 1 97 ? 23.383 0.485 -26.619 1.00 41.97 97 SER A CA 1
ATOM 792 C C . SER A 1 97 ? 22.730 -0.155 -27.858 1.00 41.97 97 SER A C 1
ATOM 794 O O . SER A 1 97 ? 23.247 -0.031 -28.967 1.00 41.97 97 SER A O 1
ATOM 796 N N . SER A 1 98 ? 21.593 -0.839 -27.689 1.00 37.81 98 SER A N 1
ATOM 797 C CA . SER A 1 98 ? 20.839 -1.509 -28.760 1.00 37.81 98 SER A CA 1
ATOM 798 C C . SER A 1 98 ? 19.455 -0.865 -28.906 1.00 37.81 98 SER A C 1
ATOM 800 O O . SER A 1 98 ? 18.864 -0.534 -27.880 1.00 37.81 98 SER A O 1
ATOM 802 N N . PRO A 1 99 ? 18.894 -0.725 -30.125 1.00 41.34 99 PRO A N 1
ATOM 803 C CA . PRO A 1 99 ? 17.533 -0.211 -30.331 1.00 41.34 99 PRO A CA 1
ATOM 804 C C . PRO A 1 99 ? 16.442 -0.992 -29.565 1.00 41.34 99 PRO A C 1
ATOM 806 O O . PRO A 1 99 ? 15.394 -0.420 -29.275 1.00 41.34 99 PRO A O 1
ATOM 809 N N . ASN A 1 100 ? 16.727 -2.229 -29.133 1.00 44.97 100 ASN A N 1
ATOM 810 C CA . ASN A 1 100 ? 15.843 -3.089 -28.325 1.00 44.97 100 ASN A CA 1
ATOM 811 C C . ASN A 1 100 ? 16.004 -2.887 -26.803 1.00 44.97 100 ASN A C 1
ATOM 813 O O . ASN A 1 100 ? 15.603 -3.732 -26.004 1.00 44.97 100 ASN A O 1
ATOM 817 N N . LYS A 1 101 ? 16.659 -1.805 -26.378 1.00 46.50 101 LYS A N 1
ATOM 818 C CA . LYS A 1 101 ? 16.804 -1.420 -24.974 1.00 46.50 101 LYS A CA 1
ATOM 819 C C . LYS A 1 101 ? 16.687 0.122 -24.910 1.00 46.50 101 LYS A C 1
ATOM 821 O O . LYS A 1 101 ? 17.533 0.817 -25.465 1.00 46.50 101 LYS A O 1
ATOM 826 N N . PRO A 1 102 ? 15.637 0.716 -24.331 1.00 44.00 102 PRO A N 1
ATOM 827 C CA . PRO A 1 102 ? 15.512 2.175 -24.301 1.00 44.00 102 PRO A CA 1
ATOM 828 C C . PRO A 1 102 ? 16.378 2.813 -23.189 1.00 44.00 102 PRO A C 1
ATOM 830 O O . PRO A 1 102 ? 16.910 2.090 -22.343 1.00 44.00 102 PRO A O 1
ATOM 833 N N . PRO A 1 103 ? 16.579 4.147 -23.218 1.00 43.81 103 PRO A N 1
ATOM 834 C CA . PRO A 1 103 ? 17.489 4.880 -22.328 1.00 43.81 103 PRO A CA 1
ATOM 835 C C . PRO A 1 103 ? 17.115 4.822 -20.833 1.00 43.81 103 PRO A C 1
ATOM 837 O O . PRO A 1 103 ? 16.023 4.404 -20.463 1.00 43.81 103 PRO A O 1
ATOM 840 N N . LEU A 1 104 ? 18.047 5.293 -19.993 1.00 50.19 104 LEU A N 1
ATOM 841 C CA . LEU A 1 104 ? 18.078 5.306 -18.514 1.00 50.19 104 LEU A CA 1
ATOM 842 C C . LEU A 1 104 ? 16.925 6.037 -17.790 1.00 50.19 104 LEU A C 1
ATOM 844 O O . LEU A 1 104 ? 16.933 6.129 -16.562 1.00 50.19 104 LEU A O 1
ATOM 848 N N . GLU A 1 105 ? 15.967 6.593 -18.520 1.00 55.56 105 GLU A N 1
ATOM 849 C CA . GLU A 1 105 ? 14.893 7.417 -17.967 1.00 55.56 105 GLU A CA 1
ATOM 850 C C . GLU A 1 105 ? 13.592 6.614 -17.848 1.00 55.56 105 GLU A C 1
ATOM 852 O O . GLU A 1 105 ? 13.394 5.606 -18.538 1.00 55.56 105 GLU A O 1
ATOM 857 N N . PHE A 1 106 ? 12.695 7.058 -16.959 1.00 61.25 106 PHE A N 1
ATOM 858 C CA . PHE A 1 106 ? 11.303 6.617 -16.997 1.00 61.25 106 PHE A CA 1
ATOM 859 C C . PHE A 1 106 ? 10.761 6.872 -18.403 1.00 61.25 106 PHE A C 1
ATOM 861 O O . PHE A 1 106 ? 11.134 7.856 -19.033 1.00 61.25 106 PHE A O 1
ATOM 868 N N . ASN A 1 107 ? 9.942 5.952 -18.903 1.00 61.22 107 ASN A N 1
ATOM 869 C CA . ASN A 1 107 ? 9.488 5.894 -20.289 1.00 61.22 107 ASN A CA 1
ATOM 870 C C . ASN A 1 107 ? 9.408 7.261 -21.029 1.00 61.22 107 ASN A C 1
ATOM 872 O O . ASN A 1 107 ? 8.675 8.159 -20.608 1.00 61.22 107 ASN A O 1
ATOM 876 N N . GLN A 1 108 ? 10.158 7.373 -22.133 1.00 50.88 108 GLN A N 1
ATOM 877 C CA . GLN A 1 108 ? 10.087 8.465 -23.112 1.00 50.88 108 GLN A CA 1
ATOM 878 C C . GLN A 1 108 ? 8.918 8.200 -24.084 1.00 50.88 108 GLN A C 1
ATOM 880 O O . GLN A 1 108 ? 8.670 7.043 -24.406 1.00 50.88 108 GLN A O 1
ATOM 885 N N . PRO A 1 109 ? 8.189 9.228 -24.561 1.00 42.16 109 PRO A N 1
ATOM 886 C CA . PRO A 1 109 ? 6.938 9.062 -25.306 1.00 42.16 109 PRO A CA 1
ATOM 887 C C . PRO A 1 109 ? 7.061 8.106 -26.499 1.00 42.16 109 PRO A C 1
ATOM 889 O O . PRO A 1 109 ? 8.103 8.047 -27.153 1.00 42.16 109 PRO A O 1
ATOM 892 N N . ILE A 1 110 ? 5.960 7.398 -26.785 1.00 45.09 110 ILE A N 1
ATOM 893 C CA . ILE A 1 110 ? 5.814 6.529 -27.957 1.00 45.09 110 ILE A CA 1
ATOM 894 C C . ILE A 1 110 ? 6.318 7.254 -29.214 1.00 45.09 110 ILE A C 1
ATOM 896 O O . ILE A 1 110 ? 5.905 8.377 -29.512 1.00 45.09 110 ILE A O 1
ATOM 900 N N . ASP A 1 111 ? 7.144 6.558 -29.988 1.00 49.56 111 ASP A N 1
ATOM 901 C CA . ASP A 1 111 ? 7.100 6.701 -31.435 1.00 49.56 111 ASP A CA 1
ATOM 902 C C . ASP A 1 111 ? 6.046 5.701 -31.924 1.00 49.56 111 ASP A C 1
ATOM 904 O O . ASP A 1 111 ? 6.244 4.490 -31.812 1.00 49.56 111 ASP A O 1
ATOM 908 N N . GLU A 1 112 ? 4.886 6.188 -32.386 1.00 48.41 112 GLU A N 1
ATOM 909 C CA . GLU A 1 112 ? 3.741 5.350 -32.805 1.00 48.41 112 GLU A CA 1
ATOM 910 C C . GLU A 1 112 ? 4.136 4.377 -33.928 1.00 48.41 112 GLU A C 1
ATOM 912 O O . GLU A 1 112 ? 3.445 3.389 -34.171 1.00 48.41 112 GLU A O 1
ATOM 917 N N . ALA A 1 113 ? 5.282 4.620 -34.568 1.00 53.47 113 ALA A N 1
ATOM 918 C CA . ALA A 1 113 ? 5.903 3.751 -35.551 1.00 53.47 113 ALA A CA 1
ATOM 919 C C . ALA A 1 113 ? 6.622 2.513 -34.977 1.00 53.47 113 ALA A C 1
ATOM 921 O O . ALA A 1 113 ? 7.189 1.780 -35.775 1.00 53.47 113 ALA A O 1
ATOM 922 N N . ARG A 1 114 ? 6.649 2.295 -33.650 1.00 52.59 114 ARG A N 1
ATOM 923 C CA . ARG A 1 114 ? 7.346 1.160 -32.995 1.00 52.59 114 ARG A CA 1
ATOM 924 C C . ARG A 1 114 ? 6.418 0.134 -32.338 1.00 52.59 114 ARG A C 1
ATOM 926 O O . ARG A 1 114 ? 6.884 -0.802 -31.694 1.00 52.59 114 ARG A O 1
ATOM 933 N N . LEU A 1 115 ? 5.101 0.306 -32.467 1.00 52.09 115 LEU A N 1
ATOM 934 C CA . LEU A 1 115 ? 4.102 -0.639 -31.943 1.00 52.09 115 LEU A CA 1
ATOM 935 C C . LEU A 1 115 ? 4.163 -2.016 -32.633 1.00 52.09 115 LEU A C 1
ATOM 937 O O . LEU A 1 115 ? 3.640 -2.990 -32.108 1.00 52.09 115 LEU A O 1
ATOM 941 N N . ASP A 1 116 ? 4.803 -2.102 -33.798 1.00 57.47 116 ASP A N 1
ATOM 942 C CA . ASP A 1 116 ? 5.070 -3.327 -34.554 1.00 57.47 116 ASP A CA 1
ATOM 943 C C . ASP A 1 116 ? 6.366 -4.049 -34.131 1.00 57.47 116 ASP A C 1
ATOM 945 O O . ASP A 1 116 ? 6.694 -5.091 -34.697 1.00 57.47 116 ASP A O 1
ATOM 949 N N . GLU A 1 117 ? 7.086 -3.540 -33.123 1.00 60.31 117 GLU A N 1
ATOM 950 C CA . GLU A 1 117 ? 8.298 -4.161 -32.567 1.00 60.31 117 GLU A CA 1
ATOM 951 C C . GLU A 1 117 ? 8.012 -5.162 -31.431 1.00 60.31 117 GLU A C 1
ATOM 953 O O . GLU A 1 117 ? 8.945 -5.619 -30.768 1.00 60.31 117 GLU A O 1
ATOM 958 N N . CYS A 1 118 ? 6.747 -5.509 -31.173 1.00 64.31 118 CYS A N 1
ATOM 959 C CA . CYS A 1 118 ? 6.426 -6.581 -30.235 1.00 64.31 118 CYS A CA 1
ATOM 960 C C . CYS A 1 118 ? 6.958 -7.923 -30.764 1.00 64.31 118 CYS A C 1
ATOM 962 O O . CYS A 1 118 ? 6.689 -8.331 -31.896 1.00 64.31 118 CYS A O 1
ATOM 964 N N . GLU A 1 119 ? 7.734 -8.623 -29.940 1.00 66.38 119 GLU A N 1
ATOM 965 C CA . GLU A 1 119 ? 8.327 -9.912 -30.282 1.00 66.38 119 GLU A CA 1
ATOM 966 C C . GLU A 1 119 ? 7.569 -11.035 -29.570 1.00 66.38 119 GLU A C 1
ATOM 968 O O . GLU A 1 119 ? 7.326 -10.976 -28.366 1.00 66.38 119 GLU A O 1
ATOM 973 N N . MET A 1 120 ? 7.228 -12.103 -30.294 1.00 73.62 120 MET A N 1
ATOM 974 C CA . MET A 1 120 ? 6.728 -13.324 -29.661 1.00 73.62 120 MET A CA 1
ATOM 975 C C . MET A 1 120 ? 7.901 -14.077 -29.034 1.00 73.62 120 MET A C 1
ATOM 977 O O . MET A 1 120 ? 8.785 -14.556 -29.747 1.00 73.62 120 MET A O 1
ATOM 981 N N . VAL A 1 121 ? 7.889 -14.220 -27.713 1.00 69.56 121 VAL A N 1
ATOM 982 C CA . VAL A 1 121 ? 8.904 -14.952 -26.950 1.00 69.56 121 VAL A CA 1
ATOM 983 C C . VAL A 1 121 ? 8.292 -16.197 -26.314 1.00 69.56 121 VAL A C 1
ATOM 985 O O . VAL A 1 121 ? 7.149 -16.178 -25.861 1.00 69.56 121 VAL A O 1
ATOM 988 N N . GLU A 1 122 ? 9.038 -17.299 -26.299 1.00 64.12 122 GLU A N 1
ATOM 989 C CA . GLU A 1 122 ? 8.650 -18.494 -25.546 1.00 64.12 122 GLU A CA 1
ATOM 990 C C . GLU A 1 122 ? 8.937 -18.258 -24.057 1.00 64.12 122 GLU A C 1
ATOM 992 O O . GLU A 1 122 ? 10.050 -17.858 -23.704 1.00 64.12 122 GLU A O 1
ATOM 997 N N . TRP A 1 123 ? 7.945 -18.465 -23.187 1.00 56.91 123 TRP A N 1
ATOM 998 C CA . TRP A 1 123 ? 8.027 -18.071 -21.785 1.00 56.91 123 TRP A CA 1
ATOM 999 C C . TRP A 1 123 ? 7.361 -19.032 -20.781 1.00 56.91 123 TRP A C 1
ATOM 1001 O O . TRP A 1 123 ? 6.147 -19.223 -20.841 1.00 56.91 123 TRP A O 1
ATOM 1011 N N . PRO A 1 124 ? 8.102 -19.533 -19.771 1.00 51.56 124 PRO A N 1
ATOM 1012 C CA . PRO A 1 124 ? 9.561 -19.461 -19.650 1.00 51.56 124 PRO A CA 1
ATOM 1013 C C . PRO A 1 124 ? 10.248 -20.183 -20.819 1.00 51.56 124 PRO A C 1
ATOM 1015 O O . PRO A 1 124 ? 9.610 -20.955 -21.538 1.00 51.56 124 PRO A O 1
ATOM 1018 N N . GLU A 1 125 ? 11.533 -19.910 -21.043 1.00 50.25 125 GLU A N 1
ATOM 1019 C CA . GLU A 1 125 ? 12.298 -20.563 -22.113 1.00 50.25 125 GLU A CA 1
ATOM 1020 C C . GLU A 1 125 ? 12.180 -22.095 -21.979 1.00 50.25 125 GLU A C 1
ATOM 1022 O O . GLU A 1 125 ? 12.499 -22.663 -20.934 1.00 50.25 125 GLU A O 1
ATOM 1027 N N . GLY A 1 126 ? 11.664 -22.766 -23.015 1.00 57.94 126 GLY A N 1
ATOM 1028 C CA . GLY A 1 126 ? 11.412 -24.213 -23.012 1.00 57.94 126 GLY A CA 1
ATOM 1029 C C . GLY A 1 126 ? 10.034 -24.660 -22.499 1.00 57.94 126 GLY A C 1
ATOM 1030 O O . GLY A 1 126 ? 9.809 -25.862 -22.352 1.00 57.94 126 GLY A O 1
ATOM 1031 N N . SER A 1 127 ? 9.110 -23.736 -22.218 1.00 70.25 127 SER A N 1
ATOM 1032 C CA . SER A 1 127 ? 7.733 -24.044 -21.786 1.00 70.25 127 SER A CA 1
ATOM 1033 C C . SER A 1 127 ? 6.754 -24.350 -22.925 1.00 70.25 127 SER A C 1
ATOM 1035 O O . SER A 1 127 ? 5.685 -24.914 -22.685 1.00 70.25 127 SER A O 1
ATOM 1037 N N . GLY A 1 128 ? 7.070 -23.940 -24.154 1.00 75.06 128 GLY A N 1
ATOM 1038 C CA . GLY A 1 128 ? 6.164 -23.940 -25.301 1.00 75.06 128 GLY A CA 1
ATOM 1039 C C . GLY A 1 128 ? 5.046 -22.887 -25.258 1.00 75.06 128 GLY A C 1
ATOM 1040 O O . GLY A 1 128 ? 4.236 -22.841 -26.185 1.00 75.06 128 GLY A O 1
ATOM 1041 N N . VAL A 1 129 ? 4.967 -22.050 -24.219 1.00 70.88 129 VAL A N 1
ATOM 1042 C CA . VAL A 1 129 ? 3.976 -20.969 -24.112 1.00 70.88 129 VAL A CA 1
ATOM 1043 C C . VAL A 1 129 ? 4.542 -19.720 -24.778 1.00 70.88 129 VAL A C 1
ATOM 1045 O O . VAL A 1 129 ? 5.596 -19.240 -24.388 1.00 70.88 129 VAL A O 1
ATOM 1048 N N . MET A 1 130 ? 3.860 -19.181 -25.789 1.00 73.62 130 MET A N 1
ATOM 1049 C CA . MET A 1 130 ? 4.300 -17.962 -26.476 1.00 73.62 130 MET A CA 1
ATOM 1050 C C . MET A 1 130 ? 3.602 -16.742 -25.872 1.00 73.62 130 MET A C 1
ATOM 1052 O O . MET A 1 130 ? 2.373 -16.686 -25.885 1.00 73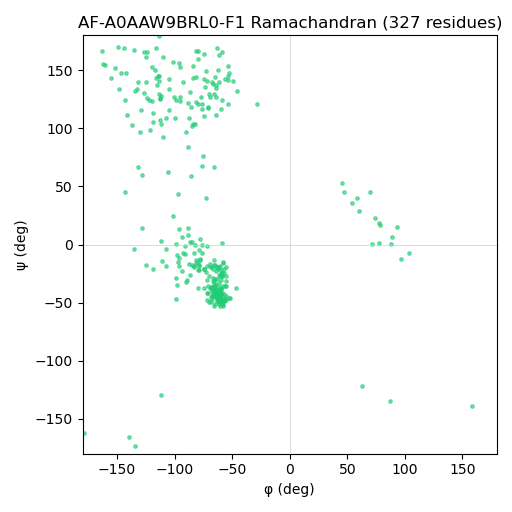.62 130 MET A O 1
ATOM 1056 N N . LYS A 1 131 ? 4.372 -15.763 -25.392 1.00 68.00 131 LYS A N 1
ATOM 1057 C CA . LYS A 1 131 ? 3.869 -14.458 -24.945 1.00 68.00 131 LYS A CA 1
ATOM 1058 C C . LYS A 1 131 ? 4.385 -13.343 -25.847 1.00 68.00 131 LYS A C 1
ATOM 1060 O O . LYS A 1 131 ? 5.500 -13.412 -26.363 1.00 68.00 131 LYS A O 1
ATOM 1065 N N . GLU A 1 132 ? 3.554 -12.331 -26.054 1.00 69.38 132 GLU A N 1
ATOM 1066 C CA . GLU A 1 132 ? 3.944 -11.122 -26.770 1.00 69.38 132 GLU A CA 1
ATOM 1067 C C . GLU A 1 132 ? 4.724 -10.214 -25.815 1.00 69.38 132 GLU A C 1
ATOM 1069 O O . GLU A 1 132 ? 4.235 -9.842 -24.751 1.00 69.38 132 GLU A O 1
ATOM 1074 N N . LYS A 1 133 ? 5.967 -9.895 -26.170 1.00 66.06 133 LYS A N 1
ATOM 1075 C CA . LYS A 1 133 ? 6.823 -8.974 -25.430 1.00 66.06 133 LYS A CA 1
ATOM 1076 C C . LYS A 1 133 ? 6.948 -7.685 -26.221 1.00 66.06 133 LYS A C 1
ATOM 1078 O O . LYS A 1 133 ? 7.639 -7.642 -27.238 1.00 66.06 133 LYS A O 1
ATOM 1083 N N . CYS A 1 134 ? 6.320 -6.632 -25.725 1.00 59.41 134 CYS A N 1
ATOM 1084 C CA . CYS A 1 134 ? 6.372 -5.317 -26.345 1.00 59.41 134 CYS A CA 1
ATOM 1085 C C . CYS A 1 134 ? 7.441 -4.416 -25.703 1.00 59.41 134 CYS A C 1
ATOM 1087 O O . CYS A 1 134 ? 7.800 -4.600 -24.534 1.00 59.41 134 CYS A O 1
ATOM 1089 N N . PRO A 1 135 ? 7.946 -3.408 -26.436 1.00 62.75 135 PRO A N 1
ATOM 1090 C CA . PRO A 1 135 ? 8.618 -2.265 -25.827 1.00 62.75 135 PRO A CA 1
ATOM 1091 C C . PRO A 1 135 ? 7.732 -1.602 -24.759 1.00 62.75 135 PRO A C 1
ATOM 1093 O O . PRO A 1 135 ? 6.506 -1.660 -24.836 1.00 62.75 135 PRO A O 1
ATOM 1096 N N . LEU A 1 136 ? 8.350 -0.938 -23.779 1.00 64.44 136 LEU A N 1
ATOM 1097 C CA . LEU A 1 136 ? 7.625 -0.231 -22.722 1.00 64.44 136 LEU A CA 1
ATOM 1098 C C . LEU A 1 136 ? 6.705 0.862 -23.314 1.00 64.44 136 LEU A C 1
ATOM 1100 O O . LEU A 1 136 ? 7.185 1.809 -23.938 1.00 64.44 136 LEU A O 1
ATOM 1104 N N . LEU A 1 137 ? 5.389 0.713 -23.126 1.00 65.50 137 LEU A N 1
ATOM 1105 C CA . LEU A 1 137 ? 4.325 1.590 -23.648 1.00 65.50 137 LEU A CA 1
ATOM 1106 C C . LEU A 1 137 ? 4.241 2.937 -22.885 1.00 65.50 137 LEU A C 1
ATOM 1108 O O . LEU A 1 137 ? 4.781 3.026 -21.777 1.00 65.50 137 LEU A O 1
ATOM 1112 N N . PRO A 1 138 ? 3.562 3.994 -23.414 1.00 74.88 138 PRO A N 1
ATOM 1113 C CA . PRO A 1 138 ? 3.273 5.247 -22.719 1.00 74.88 138 PRO A CA 1
ATOM 1114 C C . PRO A 1 138 ? 2.689 4.931 -21.368 1.00 74.88 138 PRO A C 1
ATOM 1116 O O . PRO A 1 138 ? 1.882 4.014 -21.241 1.00 74.88 138 PRO A O 1
ATOM 1119 N N . PHE A 1 139 ? 3.094 5.701 -20.369 1.00 85.12 139 PHE A N 1
ATOM 1120 C CA . PHE A 1 139 ? 2.552 5.477 -19.050 1.00 85.12 139 PHE A CA 1
ATOM 1121 C C . PHE A 1 139 ? 1.043 5.754 -19.048 1.00 85.12 139 PHE A C 1
ATOM 1123 O O . PHE A 1 139 ? 0.611 6.895 -19.206 1.00 85.12 139 PHE A O 1
ATOM 1130 N N . ASP A 1 140 ? 0.269 4.690 -18.874 1.00 89.75 140 ASP A N 1
ATOM 1131 C CA . ASP A 1 140 ? -1.151 4.712 -18.557 1.00 89.75 140 ASP A CA 1
ATOM 1132 C C . ASP A 1 140 ? -1.301 4.002 -17.206 1.00 89.75 140 ASP A C 1
ATOM 1134 O O . ASP A 1 140 ? -1.053 2.796 -17.134 1.00 89.75 140 ASP A O 1
ATOM 1138 N N . PRO A 1 141 ? -1.686 4.704 -16.124 1.00 94.62 141 PRO A N 1
ATOM 1139 C CA . PRO A 1 141 ? -1.802 4.076 -14.814 1.00 94.62 141 PRO A CA 1
ATOM 1140 C C . PRO A 1 141 ? -2.913 3.015 -14.767 1.00 94.62 141 PRO A C 1
ATOM 1142 O O . PRO A 1 141 ? -2.951 2.242 -13.819 1.00 94.62 141 PRO A O 1
ATOM 1145 N N . TYR A 1 142 ? -3.801 2.955 -15.770 1.00 94.81 142 TYR A N 1
ATOM 1146 C CA . TYR A 1 142 ? -4.867 1.953 -15.888 1.00 94.81 142 TYR A CA 1
ATOM 1147 C C . TYR A 1 142 ? -4.464 0.697 -16.670 1.00 94.81 142 TYR A C 1
ATOM 1149 O O . TYR A 1 142 ? -5.253 -0.252 -16.721 1.00 94.81 142 TYR A O 1
ATOM 1157 N N . TYR A 1 143 ? -3.290 0.700 -17.303 1.00 91.94 143 TYR A N 1
ATOM 1158 C CA . TYR A 1 143 ? -2.841 -0.404 -18.137 1.00 91.94 143 TYR A CA 1
ATOM 1159 C C . TYR A 1 143 ? -2.255 -1.525 -17.275 1.00 91.94 143 TYR A C 1
ATOM 1161 O O . TYR A 1 143 ? -1.315 -1.310 -16.508 1.00 91.94 143 TYR A O 1
ATOM 1169 N N . VAL A 1 144 ? -2.824 -2.720 -17.408 1.00 91.00 144 VAL A N 1
ATOM 1170 C CA . VAL A 1 144 ? -2.322 -3.957 -16.806 1.00 91.00 144 VAL A CA 1
ATOM 1171 C C . VAL A 1 144 ? -1.219 -4.492 -17.716 1.00 91.00 144 VAL A C 1
ATOM 1173 O O . VAL A 1 144 ? -1.498 -5.005 -18.800 1.00 91.00 144 VAL A O 1
ATOM 1176 N N . ASP A 1 145 ? 0.029 -4.298 -17.285 1.00 86.00 145 ASP A N 1
ATOM 1177 C CA . ASP A 1 145 ? 1.246 -4.808 -17.929 1.00 86.00 145 ASP A CA 1
ATOM 1178 C C . ASP A 1 145 ? 1.861 -5.874 -17.023 1.00 86.00 145 ASP A C 1
ATOM 1180 O O . ASP A 1 145 ? 2.514 -5.526 -16.035 1.00 86.00 145 ASP A O 1
ATOM 1184 N N . GLU A 1 146 ? 1.704 -7.154 -17.367 1.00 81.25 146 GLU A N 1
ATOM 1185 C CA . GLU A 1 146 ? 2.298 -8.251 -16.599 1.00 81.25 146 GLU A CA 1
ATOM 1186 C C . GLU A 1 146 ? 3.836 -8.150 -16.531 1.00 81.25 146 GLU A C 1
ATOM 1188 O O . GLU A 1 146 ? 4.458 -8.636 -15.590 1.00 81.25 146 GLU A O 1
ATOM 1193 N N . PHE A 1 147 ? 4.513 -7.488 -17.479 1.00 80.12 147 PHE A N 1
ATOM 1194 C CA . PHE A 1 147 ? 5.961 -7.265 -17.375 1.00 80.12 147 PHE A CA 1
ATOM 1195 C C . PHE A 1 147 ? 6.332 -6.193 -16.344 1.00 80.12 147 PHE A C 1
ATOM 1197 O O . PHE A 1 147 ? 7.472 -6.161 -15.871 1.00 80.12 147 PHE A O 1
ATOM 1204 N N . ALA A 1 148 ? 5.409 -5.308 -15.976 1.00 87.12 148 ALA A N 1
ATOM 1205 C CA . ALA A 1 148 ? 5.647 -4.262 -14.989 1.00 87.12 148 ALA A CA 1
ATOM 1206 C C . ALA A 1 148 ? 5.110 -4.638 -13.607 1.00 87.12 148 ALA A C 1
ATOM 1208 O O . ALA A 1 148 ? 5.830 -4.482 -12.620 1.00 87.12 148 ALA A O 1
ATOM 1209 N N . TYR A 1 149 ? 3.879 -5.132 -13.542 1.00 92.75 149 TYR A N 1
ATOM 1210 C CA . TYR A 1 149 ? 3.125 -5.306 -12.311 1.00 92.75 149 TYR A CA 1
ATOM 1211 C C . TYR A 1 149 ? 2.506 -6.698 -12.262 1.00 92.75 149 TYR A C 1
ATOM 1213 O O . TYR A 1 149 ? 1.860 -7.132 -13.213 1.00 92.75 149 TYR A O 1
ATOM 1221 N N . THR A 1 150 ? 2.648 -7.364 -11.121 1.00 93.56 150 THR A N 1
ATOM 1222 C CA . THR A 1 150 ? 1.982 -8.644 -10.882 1.00 93.56 150 THR A CA 1
ATOM 1223 C C . THR A 1 150 ? 0.485 -8.384 -10.714 1.00 93.56 150 THR A C 1
ATOM 1225 O O . THR A 1 150 ? 0.099 -7.653 -9.801 1.00 93.56 150 THR A O 1
ATOM 1228 N N . GLU A 1 151 ? -0.329 -8.936 -11.617 1.00 92.75 151 GLU A N 1
ATOM 1229 C CA . GLU A 1 151 ? -1.800 -9.005 -11.532 1.00 92.75 151 GLU A CA 1
ATOM 1230 C C . GLU A 1 151 ? -2.493 -7.682 -11.145 1.00 92.75 151 GLU A C 1
ATOM 1232 O O . GLU A 1 151 ? -3.388 -7.611 -10.302 1.00 92.75 151 GLU A O 1
ATOM 1237 N N . GLY A 1 152 ? -2.065 -6.584 -11.766 1.00 94.69 152 GLY A N 1
ATOM 1238 C CA . GLY A 1 152 ? -2.605 -5.261 -11.482 1.00 94.69 152 GLY A CA 1
ATOM 1239 C C . GLY A 1 152 ? -1.973 -4.175 -12.340 1.00 94.69 152 GLY A C 1
ATOM 1240 O O . GLY A 1 152 ? -1.358 -4.439 -13.371 1.00 94.69 152 GLY A O 1
ATOM 1241 N N . ASN A 1 153 ? -2.132 -2.928 -11.914 1.00 95.44 153 ASN A N 1
ATOM 1242 C CA . ASN A 1 153 ? -1.560 -1.764 -12.576 1.00 95.44 153 ASN A CA 1
ATOM 1243 C C . ASN A 1 153 ? -0.903 -0.810 -11.562 1.00 95.44 153 ASN A C 1
ATOM 1245 O O . ASN A 1 153 ? -0.780 -1.101 -10.367 1.00 95.44 153 ASN A O 1
ATOM 1249 N N . ALA A 1 154 ? -0.471 0.355 -12.045 1.00 96.62 154 ALA A N 1
ATOM 1250 C CA . ALA A 1 154 ? 0.249 1.329 -11.235 1.00 96.62 154 ALA A CA 1
ATOM 1251 C C . ALA A 1 154 ? -0.557 1.846 -10.028 1.00 96.62 154 ALA A C 1
ATOM 1253 O O . ALA A 1 154 ? 0.053 2.228 -9.030 1.00 96.62 154 ALA A O 1
ATOM 1254 N N . TRP A 1 155 ? -1.897 1.847 -10.081 1.00 98.12 155 TRP A N 1
ATOM 1255 C CA . TRP A 1 155 ? -2.736 2.268 -8.955 1.00 98.12 155 TRP A CA 1
ATOM 1256 C C . TRP A 1 155 ? -2.602 1.340 -7.754 1.00 98.12 155 TRP A C 1
ATOM 1258 O O . TRP A 1 155 ? -2.344 1.822 -6.652 1.00 98.12 155 TRP A O 1
ATOM 1268 N N . GLN A 1 156 ? -2.752 0.025 -7.951 1.00 97.00 156 GLN A N 1
ATOM 1269 C CA . GLN A 1 156 ? -2.666 -0.930 -6.840 1.00 97.00 156 GLN A CA 1
ATOM 1270 C C . GLN A 1 156 ? -1.231 -1.016 -6.302 1.00 97.00 156 GLN A C 1
ATOM 1272 O O . GLN A 1 156 ? -1.014 -1.069 -5.092 1.00 97.00 156 GLN A O 1
ATOM 1277 N N . TRP A 1 157 ? -0.234 -0.944 -7.190 1.00 97.88 157 TRP A N 1
ATOM 1278 C CA . TRP A 1 157 ? 1.172 -1.092 -6.811 1.00 97.88 157 TRP A CA 1
ATOM 1279 C C . TRP A 1 157 ? 1.805 0.157 -6.186 1.00 97.88 157 TRP A C 1
ATOM 1281 O O . TRP A 1 157 ? 2.814 0.040 -5.493 1.00 97.88 157 TRP A O 1
ATOM 1291 N N . LYS A 1 158 ? 1.212 1.348 -6.347 1.00 97.94 158 LYS A N 1
ATOM 1292 C CA . LYS A 1 158 ? 1.726 2.605 -5.769 1.00 97.94 158 LYS A CA 1
ATOM 1293 C C . LYS A 1 158 ? 1.928 2.546 -4.254 1.00 97.94 158 LYS A C 1
ATOM 1295 O O . LYS A 1 158 ? 2.867 3.140 -3.730 1.00 97.94 158 LYS A O 1
ATOM 1300 N N . PHE A 1 159 ? 1.054 1.828 -3.557 1.00 97.75 159 PHE A N 1
ATOM 1301 C CA . PHE A 1 159 ? 1.022 1.779 -2.098 1.00 97.75 159 PHE A CA 1
ATOM 1302 C C . PHE A 1 159 ? 1.774 0.573 -1.515 1.00 97.75 159 PHE A C 1
ATOM 1304 O O . PHE A 1 159 ? 1.618 0.271 -0.339 1.00 97.75 159 PHE A O 1
ATOM 1311 N N . GLN A 1 160 ? 2.584 -0.125 -2.308 1.00 96.19 160 GLN A N 1
ATOM 1312 C CA . GLN A 1 160 ? 3.280 -1.350 -1.900 1.00 96.19 160 GLN A CA 1
ATOM 1313 C C . GLN A 1 160 ? 4.564 -1.196 -1.066 1.00 96.19 160 GLN A C 1
ATOM 1315 O O . GLN A 1 160 ? 4.956 -2.192 -0.463 1.00 96.19 160 GLN A O 1
ATOM 1320 N N . PRO A 1 161 ? 5.223 -0.022 -0.946 1.00 96.62 161 PRO A N 1
ATOM 1321 C CA . PRO A 1 161 ? 6.308 0.177 0.025 1.00 96.62 161 PRO A CA 1
ATOM 1322 C C . PRO A 1 161 ? 5.828 0.104 1.492 1.00 96.62 161 PRO A C 1
ATOM 1324 O O . PRO A 1 161 ? 5.837 1.102 2.215 1.00 96.62 161 PRO A O 1
ATOM 1327 N N . MET A 1 162 ? 5.379 -1.074 1.947 1.00 96.06 162 MET A N 1
ATOM 1328 C CA . MET A 1 162 ? 4.697 -1.267 3.234 1.00 96.06 162 MET A CA 1
ATOM 1329 C C . MET A 1 162 ? 5.585 -0.957 4.439 1.00 96.06 162 MET A C 1
ATOM 1331 O O . MET A 1 162 ? 5.088 -0.650 5.520 1.00 96.06 162 MET A O 1
ATOM 1335 N N . HIS A 1 163 ? 6.901 -1.011 4.264 1.00 97.56 163 HIS A N 1
ATOM 1336 C CA . HIS A 1 163 ? 7.882 -0.637 5.277 1.00 97.56 163 HIS A CA 1
ATOM 1337 C C . HIS A 1 163 ? 8.137 0.870 5.373 1.00 97.56 163 HIS A C 1
ATOM 1339 O O . HIS A 1 163 ? 8.718 1.315 6.360 1.00 97.56 163 HIS A O 1
ATOM 1345 N N . ASP A 1 164 ? 7.727 1.663 4.376 1.00 97.38 164 ASP A N 1
ATOM 1346 C CA . ASP A 1 164 ? 8.166 3.055 4.244 1.00 97.38 164 ASP A CA 1
ATOM 1347 C C . ASP A 1 164 ? 7.079 4.020 3.731 1.00 97.38 164 ASP A C 1
ATOM 1349 O O . ASP A 1 164 ? 7.299 4.910 2.902 1.00 97.38 164 ASP A O 1
ATOM 1353 N N . PHE A 1 165 ? 5.870 3.907 4.289 1.00 97.62 165 PHE A N 1
ATOM 1354 C CA . PHE A 1 165 ? 4.792 4.866 4.014 1.00 97.62 165 PHE A CA 1
ATOM 1355 C C . PHE A 1 165 ? 5.151 6.307 4.377 1.00 97.62 165 PHE A C 1
ATOM 1357 O O . PHE A 1 165 ? 4.618 7.246 3.785 1.00 97.62 165 PHE A O 1
ATOM 1364 N N . THR A 1 166 ? 6.054 6.503 5.344 1.00 96.50 166 THR A N 1
ATOM 1365 C CA . THR A 1 166 ? 6.526 7.844 5.709 1.00 96.50 166 THR A CA 1
ATOM 1366 C C . THR A 1 166 ? 7.242 8.488 4.531 1.00 96.50 166 THR A C 1
ATOM 1368 O O . THR A 1 166 ? 6.941 9.638 4.194 1.00 96.50 166 THR A O 1
ATOM 1371 N N . ARG A 1 167 ? 8.152 7.762 3.871 1.00 97.81 167 ARG A N 1
ATOM 1372 C CA . ARG A 1 167 ? 8.825 8.279 2.687 1.00 97.81 167 ARG A CA 1
ATOM 1373 C C . ARG A 1 167 ? 7.893 8.373 1.491 1.00 97.81 167 ARG A C 1
ATOM 1375 O O . ARG A 1 167 ? 7.925 9.407 0.836 1.00 97.81 167 ARG A O 1
ATOM 1382 N N . LEU A 1 168 ? 7.025 7.389 1.243 1.00 98.38 168 LEU A N 1
ATOM 1383 C CA . LEU A 1 168 ? 6.038 7.470 0.155 1.00 98.38 168 LEU A CA 1
ATOM 1384 C C . LEU A 1 168 ? 5.168 8.733 0.273 1.00 98.38 168 LEU A C 1
ATOM 1386 O O . LEU A 1 168 ? 5.042 9.492 -0.686 1.00 98.38 168 LEU A O 1
ATOM 1390 N N . LYS A 1 169 ? 4.641 9.018 1.471 1.00 98.38 169 LYS A N 1
ATOM 1391 C CA . LYS A 1 169 ? 3.894 10.252 1.761 1.00 98.38 169 LYS A CA 1
ATOM 1392 C C . LYS A 1 169 ? 4.724 11.504 1.473 1.00 98.38 169 LYS A C 1
ATOM 1394 O O . LYS A 1 169 ? 4.212 12.470 0.909 1.00 98.38 169 LYS A O 1
ATOM 1399 N N . GLN A 1 170 ? 6.000 11.500 1.856 1.00 98.31 170 GLN A N 1
ATOM 1400 C CA . GLN A 1 170 ? 6.897 12.623 1.601 1.00 98.31 170 GLN A CA 1
ATOM 1401 C C . GLN A 1 170 ? 7.144 12.833 0.101 1.00 98.31 170 GLN A C 1
ATOM 1403 O O . GLN A 1 170 ? 7.152 13.977 -0.347 1.00 98.31 170 GLN A O 1
ATOM 1408 N N . GLU A 1 171 ? 7.333 11.764 -0.668 1.00 98.44 171 GLU A N 1
ATOM 1409 C CA . GLU A 1 171 ? 7.545 11.823 -2.115 1.00 98.44 171 GLU A CA 1
ATOM 1410 C C . GLU A 1 171 ? 6.304 12.344 -2.858 1.00 98.44 171 GLU A C 1
ATOM 1412 O O . GLU A 1 171 ? 6.421 13.259 -3.676 1.00 98.44 171 GLU A O 1
ATOM 1417 N N . ILE A 1 172 ? 5.106 11.861 -2.500 1.00 98.56 172 ILE A N 1
ATOM 1418 C CA . ILE A 1 172 ? 3.822 12.378 -3.012 1.00 98.56 172 ILE A CA 1
ATOM 1419 C C . ILE A 1 172 ? 3.691 13.876 -2.708 1.00 98.56 172 ILE A C 1
ATOM 1421 O O . ILE A 1 172 ? 3.404 14.682 -3.591 1.00 98.56 172 ILE A O 1
ATOM 1425 N N . TYR A 1 173 ? 3.990 14.278 -1.472 1.00 98.50 173 TYR A N 1
ATOM 1426 C CA . TYR A 1 173 ? 3.974 15.682 -1.072 1.00 98.50 173 TYR A CA 1
ATOM 1427 C C . TYR A 1 173 ? 4.954 16.547 -1.879 1.00 98.50 173 TYR A C 1
ATOM 1429 O O . TYR A 1 173 ? 4.607 17.657 -2.285 1.00 98.50 173 TYR A O 1
ATOM 1437 N N . GLN A 1 174 ? 6.177 16.069 -2.131 1.00 98.19 174 GLN A N 1
ATOM 1438 C CA . GLN A 1 174 ? 7.142 16.810 -2.950 1.00 98.19 174 GLN A CA 1
ATOM 1439 C C . GLN A 1 174 ? 6.693 16.929 -4.411 1.00 98.19 174 GLN A C 1
ATOM 1441 O O . GLN A 1 174 ? 6.855 18.003 -4.995 1.00 98.19 174 GLN A O 1
ATOM 1446 N N . ALA A 1 175 ? 6.103 15.877 -4.983 1.00 96.81 175 ALA A N 1
ATOM 1447 C CA . ALA A 1 175 ? 5.539 15.913 -6.331 1.00 96.81 175 ALA A CA 1
ATOM 1448 C C . ALA A 1 175 ? 4.415 16.960 -6.440 1.00 96.81 175 ALA A C 1
ATOM 1450 O O . ALA A 1 175 ? 4.430 17.806 -7.337 1.00 96.81 175 ALA A O 1
ATOM 1451 N N . ASP A 1 176 ? 3.504 16.992 -5.468 1.00 97.88 176 ASP A N 1
ATOM 1452 C CA . ASP A 1 176 ? 2.426 17.980 -5.396 1.00 97.88 176 ASP A CA 1
ATOM 1453 C C . ASP A 1 176 ? 2.941 19.422 -5.272 1.00 97.88 176 ASP A C 1
ATOM 1455 O O . ASP A 1 176 ? 2.452 20.329 -5.956 1.00 97.88 176 ASP A O 1
ATOM 1459 N N . LEU A 1 177 ? 3.964 19.647 -4.439 1.00 97.56 177 LEU A N 1
ATOM 1460 C CA . LEU A 1 177 ? 4.611 20.955 -4.321 1.00 97.56 177 LEU A CA 1
ATOM 1461 C C . LEU A 1 177 ? 5.272 21.394 -5.629 1.00 97.56 177 LEU A C 1
ATOM 1463 O O . LEU A 1 177 ? 5.179 22.568 -5.994 1.00 97.56 177 LEU A O 1
ATOM 1467 N N . ALA A 1 178 ? 5.933 20.477 -6.340 1.00 96.69 178 ALA A N 1
ATOM 1468 C CA . ALA A 1 178 ? 6.560 20.769 -7.628 1.00 96.69 178 ALA A CA 1
ATOM 1469 C C . ALA A 1 178 ? 5.526 21.181 -8.690 1.00 96.69 178 ALA A C 1
ATOM 1471 O O . ALA A 1 178 ? 5.821 22.007 -9.554 1.00 96.69 178 ALA A O 1
ATOM 1472 N N . GLN A 1 179 ? 4.294 20.679 -8.576 1.00 95.31 179 GLN A N 1
ATOM 1473 C CA . GLN A 1 179 ? 3.146 21.080 -9.396 1.00 95.31 179 GLN A CA 1
ATOM 1474 C C . GLN A 1 179 ? 2.454 22.366 -8.898 1.00 95.31 179 GLN A C 1
ATOM 1476 O O . GLN A 1 179 ? 1.496 22.836 -9.513 1.00 95.31 179 GLN A O 1
ATOM 1481 N N . GLY A 1 180 ? 2.934 22.970 -7.806 1.00 96.75 180 GLY A N 1
ATOM 1482 C CA . GLY A 1 180 ? 2.407 24.217 -7.251 1.00 96.75 180 GLY A CA 1
ATOM 1483 C C . GLY A 1 180 ? 1.109 24.060 -6.456 1.00 96.75 180 GLY A C 1
ATOM 1484 O O . GLY A 1 180 ? 0.402 25.053 -6.264 1.00 96.75 180 GLY A O 1
ATOM 1485 N N . LYS A 1 181 ? 0.774 22.844 -6.004 1.00 96.81 181 LYS A N 1
ATOM 1486 C CA . LYS A 1 181 ? -0.398 22.607 -5.152 1.00 96.81 181 LYS A CA 1
ATOM 1487 C C . LYS A 1 181 ? -0.162 23.166 -3.741 1.00 96.81 181 LYS A C 1
ATOM 1489 O O . LYS A 1 181 ? 0.924 23.043 -3.179 1.00 96.81 181 LYS A O 1
ATOM 1494 N N . ASP A 1 182 ? -1.200 23.762 -3.154 1.00 96.75 182 ASP A N 1
ATOM 1495 C CA . ASP A 1 182 ? -1.210 24.169 -1.741 1.00 96.75 182 ASP A CA 1
ATOM 1496 C C . ASP A 1 182 ? -1.630 22.979 -0.868 1.00 96.75 182 ASP A C 1
ATOM 1498 O O . ASP A 1 182 ? -2.809 22.595 -0.832 1.00 96.75 182 ASP A O 1
ATOM 1502 N N . THR A 1 183 ? -0.655 22.343 -0.220 1.00 97.69 183 THR A N 1
ATOM 1503 C CA . THR A 1 183 ? -0.851 21.056 0.451 1.00 97.69 183 THR A CA 1
ATOM 1504 C C . THR A 1 183 ? 0.052 20.868 1.678 1.00 97.69 183 THR A C 1
ATOM 1506 O O . THR A 1 183 ? 0.972 21.645 1.934 1.00 97.69 183 THR A O 1
ATOM 1509 N N . THR A 1 184 ? -0.229 19.821 2.449 1.00 98.00 184 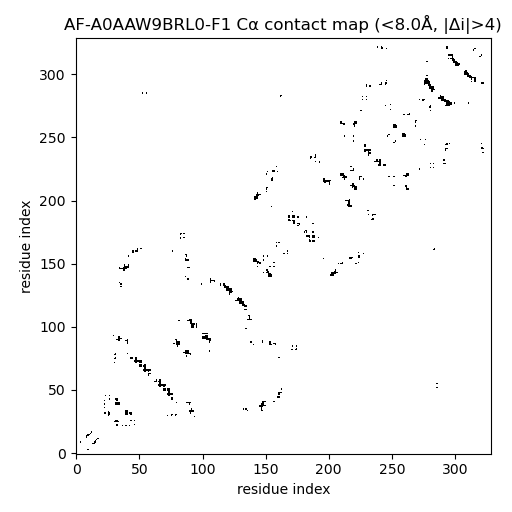THR A N 1
ATOM 1510 C CA . THR A 1 184 ? 0.601 19.288 3.542 1.00 98.00 184 THR A CA 1
ATOM 1511 C C . THR A 1 184 ? 0.877 17.807 3.268 1.00 98.00 184 THR A C 1
ATOM 1513 O O . THR A 1 184 ? 0.167 17.220 2.451 1.00 98.00 184 THR A O 1
ATOM 1516 N N . PRO A 1 185 ? 1.843 17.159 3.946 1.00 98.12 185 PRO A N 1
ATOM 1517 C CA . PRO A 1 185 ? 2.061 15.723 3.775 1.00 98.12 185 PRO A CA 1
ATOM 1518 C C . PRO A 1 185 ? 0.792 14.882 3.979 1.00 98.12 185 PRO A C 1
ATOM 1520 O O . PRO A 1 185 ? 0.484 14.021 3.161 1.00 98.12 185 PRO A O 1
ATOM 1523 N N . GLU A 1 186 ? 0.023 15.149 5.038 1.00 98.25 186 GLU A N 1
ATOM 1524 C CA . GLU A 1 186 ? -1.224 14.434 5.342 1.00 98.25 186 GLU A CA 1
ATOM 1525 C C . GLU A 1 186 ? -2.287 14.647 4.262 1.00 98.25 186 GLU A C 1
ATOM 1527 O O . GLU A 1 186 ? -2.913 13.682 3.827 1.00 98.25 186 GLU A O 1
ATOM 1532 N N . LYS A 1 187 ? -2.456 15.896 3.805 1.00 98.38 187 LYS A N 1
ATOM 1533 C CA . LYS A 1 187 ? -3.434 16.257 2.777 1.00 98.38 187 LYS A CA 1
ATOM 1534 C C . LYS A 1 187 ? -3.075 15.656 1.419 1.00 98.38 187 LYS A C 1
ATOM 1536 O O . LYS A 1 187 ? -3.960 15.112 0.770 1.00 98.38 187 LYS A O 1
ATOM 1541 N N . ALA A 1 188 ? -1.806 15.730 1.018 1.00 98.44 188 ALA A N 1
ATOM 1542 C CA . ALA A 1 188 ? -1.322 15.162 -0.237 1.00 98.44 188 ALA A CA 1
ATOM 1543 C C . ALA A 1 188 ? -1.576 13.651 -0.272 1.00 98.44 188 ALA A C 1
ATOM 1545 O O . ALA A 1 188 ? -2.194 13.147 -1.200 1.00 98.44 188 ALA A O 1
ATOM 1546 N N . PHE A 1 189 ? -1.210 12.935 0.797 1.00 98.62 189 PHE A N 1
ATOM 1547 C CA . PHE A 1 189 ? -1.440 11.492 0.884 1.00 98.62 189 PHE A CA 1
ATOM 1548 C C . PHE A 1 189 ? -2.929 11.121 0.908 1.00 98.62 189 PHE A C 1
ATOM 1550 O O . PHE A 1 189 ? -3.331 10.140 0.288 1.00 98.62 189 PHE A O 1
ATOM 1557 N N . ARG A 1 190 ? -3.770 11.916 1.586 1.00 98.69 190 ARG A N 1
ATOM 1558 C CA . ARG A 1 190 ? -5.229 11.740 1.565 1.00 98.69 190 ARG A CA 1
ATOM 1559 C C . ARG A 1 190 ? -5.804 11.907 0.163 1.00 98.69 190 ARG A C 1
ATOM 1561 O O . ARG A 1 190 ? -6.615 11.086 -0.249 1.00 98.69 190 ARG A O 1
ATOM 1568 N N . GLU A 1 191 ? -5.443 12.987 -0.524 1.00 98.50 191 GLU A N 1
ATOM 1569 C CA . GLU A 1 191 ? -5.953 13.291 -1.865 1.00 98.50 191 GLU A CA 1
ATOM 1570 C C . GLU A 1 191 ? -5.506 12.226 -2.870 1.00 98.50 191 GLU A C 1
ATOM 1572 O O . GLU A 1 191 ? -6.298 11.812 -3.707 1.00 98.50 191 GLU A O 1
ATOM 1577 N N . ASP A 1 192 ? -4.301 11.689 -2.703 1.00 98.44 192 ASP A N 1
ATOM 1578 C CA . ASP A 1 192 ? -3.776 10.583 -3.498 1.00 98.44 192 ASP A CA 1
ATOM 1579 C C . ASP A 1 192 ? -4.561 9.266 -3.308 1.00 98.44 192 ASP A C 1
ATOM 1581 O O . ASP A 1 192 ? -4.914 8.585 -4.274 1.00 98.44 192 ASP A O 1
ATOM 1585 N N . LEU A 1 193 ? -4.928 8.936 -2.061 1.00 98.75 193 LEU A N 1
ATOM 1586 C CA . LEU A 1 193 ? -5.843 7.826 -1.763 1.00 98.75 193 LEU A CA 1
ATOM 1587 C C . LEU A 1 193 ? -7.247 8.089 -2.327 1.00 98.75 193 LEU A C 1
ATOM 1589 O O . LEU A 1 193 ? -7.856 7.198 -2.920 1.00 98.75 193 LEU A O 1
ATOM 1593 N N . ASP A 1 194 ? -7.765 9.312 -2.175 1.00 98.75 194 ASP A N 1
ATOM 1594 C CA . ASP A 1 194 ? -9.063 9.701 -2.729 1.00 98.75 194 ASP A CA 1
ATOM 1595 C C . ASP A 1 194 ? -9.079 9.559 -4.259 1.00 98.75 194 ASP A C 1
ATOM 1597 O O . ASP A 1 194 ? -10.091 9.135 -4.815 1.00 98.75 194 ASP A O 1
ATOM 1601 N N . GLU A 1 195 ? -7.983 9.880 -4.950 1.00 98.44 195 GLU A N 1
ATOM 1602 C CA . GLU A 1 195 ? -7.849 9.672 -6.393 1.00 98.44 195 GLU A CA 1
ATOM 1603 C C . GLU A 1 195 ? -7.985 8.190 -6.761 1.00 98.44 195 GLU A C 1
ATOM 1605 O O . GLU A 1 195 ? -8.748 7.873 -7.675 1.00 98.44 195 GLU A O 1
ATOM 1610 N N . LEU A 1 196 ? -7.356 7.276 -6.012 1.00 98.62 196 LEU A N 1
ATOM 1611 C CA . LEU A 1 196 ? -7.501 5.832 -6.227 1.00 98.62 196 LEU A CA 1
ATOM 1612 C C . LEU A 1 196 ? -8.960 5.377 -6.077 1.00 98.62 196 LEU A C 1
ATOM 1614 O O . LEU A 1 196 ? -9.482 4.692 -6.958 1.00 98.62 196 LEU A O 1
ATOM 1618 N N . PHE A 1 197 ? -9.653 5.776 -5.009 1.00 98.69 197 PHE A N 1
ATOM 1619 C CA . PHE A 1 197 ? -11.039 5.346 -4.777 1.00 98.69 197 PHE A CA 1
ATOM 1620 C C . PHE A 1 197 ? -12.072 6.044 -5.684 1.00 98.69 197 PHE A C 1
ATOM 1622 O O . PHE A 1 197 ? -13.163 5.506 -5.887 1.00 98.69 197 PHE A O 1
ATOM 1629 N N . ASN A 1 198 ? -11.745 7.211 -6.256 1.00 98.38 198 ASN A N 1
ATOM 1630 C CA . ASN A 1 198 ? -12.607 7.955 -7.190 1.00 98.38 198 ASN A CA 1
ATOM 1631 C C . ASN A 1 198 ? -12.275 7.722 -8.675 1.00 98.38 198 ASN A C 1
ATOM 1633 O O . ASN A 1 198 ? -13.022 8.181 -9.545 1.00 98.38 198 ASN A O 1
ATOM 1637 N N . ALA A 1 199 ? -11.170 7.041 -8.982 1.00 98.12 199 ALA A N 1
ATOM 1638 C CA . ALA A 1 199 ? -10.771 6.698 -10.342 1.00 98.12 199 ALA A CA 1
ATOM 1639 C C . ALA A 1 199 ? -11.840 5.857 -11.065 1.00 98.12 199 ALA A C 1
ATOM 1641 O O . ALA A 1 199 ? -12.756 5.301 -10.461 1.00 98.12 199 ALA A O 1
ATOM 1642 N N . ARG A 1 200 ? -11.741 5.726 -12.394 1.00 96.06 200 ARG A N 1
ATOM 1643 C CA . ARG A 1 200 ? -12.654 4.830 -13.129 1.00 96.06 200 ARG A CA 1
ATOM 1644 C C . ARG A 1 200 ? -12.391 3.368 -12.746 1.00 96.06 200 ARG A C 1
ATOM 1646 O O . ARG A 1 200 ? -11.242 2.939 -12.696 1.00 96.06 200 ARG A O 1
ATOM 1653 N N . SER A 1 201 ? -13.451 2.587 -12.566 1.00 95.06 201 SER A N 1
ATOM 1654 C CA . SER A 1 201 ? -13.377 1.148 -12.264 1.00 95.06 201 SER A CA 1
ATOM 1655 C C . SER A 1 201 ? -13.260 0.297 -13.527 1.00 95.06 201 SER A C 1
ATOM 1657 O O . SER A 1 201 ? -14.142 -0.495 -13.847 1.00 95.06 201 SER A O 1
ATOM 1659 N N . SER A 1 202 ? -12.206 0.533 -14.305 1.00 91.00 202 SER A N 1
ATOM 1660 C CA . SER A 1 202 ? -11.920 -0.218 -15.528 1.00 91.00 202 SER A CA 1
ATOM 1661 C C . SER A 1 202 ? -10.434 -0.170 -15.849 1.00 91.00 202 SER A C 1
ATOM 1663 O O . SER A 1 202 ? -9.827 0.898 -15.722 1.00 91.00 202 SER A O 1
ATOM 1665 N N . ASN A 1 203 ? -9.910 -1.275 -16.368 1.00 92.12 203 ASN A N 1
ATOM 1666 C CA . ASN A 1 203 ? -8.525 -1.406 -16.799 1.00 92.12 203 ASN A CA 1
ATOM 1667 C C . ASN A 1 203 ? -8.420 -1.507 -18.328 1.00 92.12 203 ASN A C 1
ATOM 1669 O O . ASN A 1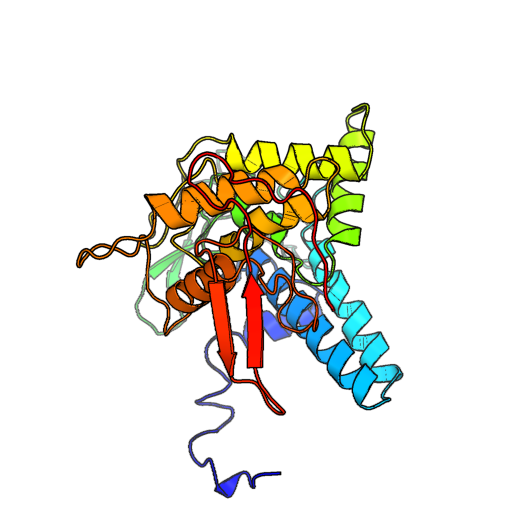 203 ? -9.403 -1.776 -19.023 1.00 92.12 203 ASN A O 1
ATOM 1673 N N . THR A 1 204 ? -7.225 -1.241 -18.840 1.00 89.31 204 THR A N 1
ATOM 1674 C CA . THR A 1 204 ? -6.788 -1.532 -20.214 1.00 89.31 204 THR A CA 1
ATOM 1675 C C . THR A 1 204 ? -5.650 -2.555 -20.156 1.00 89.31 204 THR A C 1
ATOM 1677 O O . THR A 1 204 ? -5.125 -2.824 -19.078 1.00 89.31 204 THR A O 1
ATOM 1680 N N . GLY A 1 205 ? -5.253 -3.122 -21.296 1.00 86.56 205 GLY A N 1
ATOM 1681 C CA . GLY A 1 205 ? -4.196 -4.137 -21.335 1.00 86.56 205 GLY A CA 1
ATOM 1682 C C . GLY A 1 205 ? -4.745 -5.537 -21.103 1.00 86.56 205 GLY A C 1
ATOM 1683 O O . GLY A 1 205 ? -5.737 -5.913 -21.729 1.00 86.56 205 GLY A O 1
ATOM 1684 N N . GLU A 1 206 ? -4.075 -6.308 -20.254 1.00 83.56 206 GLU A N 1
ATOM 1685 C CA . GLU A 1 206 ? -4.395 -7.717 -20.035 1.00 83.56 206 GLU A CA 1
ATOM 1686 C C . GLU A 1 206 ? -5.668 -7.920 -19.197 1.00 83.56 206 GLU A C 1
ATOM 1688 O O . GLU A 1 206 ? -5.959 -7.175 -18.259 1.00 83.56 206 GLU A O 1
ATOM 1693 N N . GLU A 1 207 ? -6.446 -8.946 -19.552 1.00 85.50 207 GLU A N 1
ATOM 1694 C CA . GLU A 1 207 ? -7.658 -9.343 -18.832 1.00 85.50 207 GLU A CA 1
ATOM 1695 C C . GLU A 1 207 ? -7.342 -10.533 -17.917 1.00 85.50 207 GLU A C 1
ATOM 1697 O O . GLU A 1 207 ? -7.140 -11.651 -18.397 1.00 85.50 207 GLU A O 1
ATOM 1702 N N . LEU A 1 208 ? -7.320 -10.298 -16.601 1.00 85.44 208 LEU A N 1
ATOM 1703 C CA . LEU A 1 208 ? -7.029 -11.316 -15.587 1.00 85.44 208 LEU A CA 1
ATOM 1704 C C . LEU A 1 208 ? -8.270 -11.596 -14.714 1.00 85.44 208 LEU A C 1
ATOM 1706 O O . LEU A 1 208 ? -9.080 -10.692 -14.480 1.00 85.44 208 LEU A O 1
ATOM 1710 N N . PRO A 1 209 ? -8.479 -12.851 -14.270 1.00 84.06 209 PRO A N 1
ATOM 1711 C CA . PRO A 1 209 ? -9.713 -13.275 -13.600 1.00 84.06 209 PRO A CA 1
ATOM 1712 C C . PRO A 1 209 ? -9.875 -12.738 -12.169 1.00 84.06 209 PRO A C 1
ATOM 1714 O O . PRO A 1 209 ? -11.001 -12.654 -11.682 1.00 84.06 209 PRO A O 1
ATOM 1717 N N . ASP A 1 210 ? -8.779 -12.387 -11.505 1.00 82.00 210 ASP A N 1
ATOM 1718 C CA . ASP A 1 210 ? -8.713 -11.835 -10.142 1.00 82.00 210 ASP A CA 1
ATOM 1719 C C . ASP A 1 210 ? -8.962 -10.317 -10.088 1.00 82.00 210 ASP A C 1
ATOM 1721 O O . ASP A 1 210 ? -9.169 -9.761 -9.005 1.00 82.00 210 ASP A O 1
ATOM 1725 N N . LEU A 1 211 ? -9.058 -9.639 -11.242 1.00 90.88 211 LEU A N 1
ATOM 1726 C CA . LEU A 1 211 ? -9.306 -8.199 -11.312 1.00 90.88 211 LEU A CA 1
ATOM 1727 C C . LEU A 1 211 ? -10.772 -7.850 -11.014 1.00 90.88 211 LEU A C 1
ATOM 1729 O O . LEU A 1 211 ? -11.585 -7.587 -11.903 1.00 90.88 211 LEU A O 1
ATOM 1733 N N . THR A 1 212 ? -11.138 -7.894 -9.736 1.00 95.00 212 THR A N 1
ATOM 1734 C CA . THR A 1 212 ? -12.526 -7.852 -9.260 1.00 95.00 212 THR A CA 1
ATOM 1735 C C . THR A 1 212 ? -12.664 -7.062 -7.951 1.00 95.00 212 THR A C 1
ATOM 1737 O O . THR A 1 212 ? -11.689 -6.689 -7.300 1.00 95.00 212 THR A O 1
ATOM 1740 N N . GLY A 1 213 ? -13.903 -6.761 -7.542 1.00 95.75 213 GLY A N 1
ATOM 1741 C CA . GLY A 1 213 ? -14.152 -6.044 -6.284 1.00 95.75 213 GLY A CA 1
ATOM 1742 C C . GLY A 1 213 ? -13.716 -4.579 -6.320 1.00 95.75 213 GLY A C 1
ATOM 1743 O O . GLY A 1 213 ? -13.074 -4.096 -5.390 1.00 95.75 213 GLY A O 1
ATOM 1744 N N . TYR A 1 214 ? -14.056 -3.873 -7.402 1.00 97.25 214 TYR A N 1
ATOM 1745 C CA . TYR A 1 214 ? -13.630 -2.492 -7.604 1.00 97.25 214 TYR A CA 1
ATOM 1746 C C . TYR A 1 214 ? -14.358 -1.471 -6.717 1.00 97.25 214 TYR A C 1
ATOM 1748 O O . TYR A 1 214 ? -15.590 -1.438 -6.653 1.00 97.25 214 TYR A O 1
ATOM 1756 N N . ILE A 1 215 ? -13.589 -0.542 -6.145 1.00 98.19 215 ILE A N 1
ATOM 1757 C CA . ILE A 1 215 ? -14.057 0.770 -5.674 1.00 98.19 215 ILE A CA 1
ATOM 1758 C C . ILE A 1 215 ? -13.106 1.817 -6.255 1.00 98.19 215 ILE A C 1
ATOM 1760 O O . ILE A 1 215 ? -12.011 2.033 -5.747 1.00 98.19 215 ILE A O 1
ATOM 1764 N N . GLY A 1 216 ? -13.491 2.420 -7.376 1.00 98.12 216 GLY A N 1
ATOM 1765 C CA . GLY A 1 216 ? -12.528 3.138 -8.202 1.00 98.12 216 GLY A CA 1
ATOM 1766 C C . GLY A 1 216 ? -11.473 2.171 -8.735 1.00 98.12 216 GLY A C 1
ATOM 1767 O O . GLY A 1 216 ? -11.845 1.191 -9.381 1.00 98.12 216 GLY A O 1
ATOM 1768 N N . GLN A 1 217 ? -10.199 2.424 -8.441 1.00 98.19 217 GLN A N 1
ATOM 1769 C CA . GLN A 1 217 ? -9.060 1.540 -8.716 1.00 98.19 217 GLN A CA 1
ATOM 1770 C C . GLN A 1 217 ? -8.614 0.711 -7.501 1.00 98.19 217 GLN A C 1
ATOM 1772 O O . GLN A 1 217 ? -7.705 -0.101 -7.626 1.00 98.19 217 GLN A O 1
ATOM 1777 N N . TYR A 1 218 ? -9.254 0.835 -6.338 1.00 98.56 218 TYR A N 1
ATOM 1778 C CA . TYR A 1 218 ? -9.126 -0.202 -5.312 1.00 98.56 218 TYR A CA 1
ATOM 1779 C C . TYR A 1 218 ? -9.717 -1.513 -5.836 1.00 98.56 218 TYR A C 1
ATOM 1781 O O . TYR A 1 218 ? -10.801 -1.476 -6.418 1.00 98.56 218 TYR A O 1
ATOM 1789 N N . MET A 1 219 ? -9.052 -2.644 -5.599 1.00 96.81 219 MET A N 1
ATOM 1790 C CA . MET A 1 219 ? -9.461 -3.948 -6.120 1.00 96.81 219 MET A CA 1
ATOM 1791 C C . MET A 1 219 ? -9.338 -5.021 -5.042 1.00 96.81 219 MET A C 1
ATOM 1793 O O . MET A 1 219 ? -8.238 -5.456 -4.722 1.00 96.81 219 MET A O 1
ATOM 1797 N N . HIS A 1 220 ? -10.462 -5.425 -4.453 1.00 98.06 220 HIS A N 1
ATOM 1798 C CA . HIS A 1 220 ? -10.437 -6.342 -3.313 1.00 98.06 220 HIS A CA 1
ATOM 1799 C C . HIS A 1 220 ? -10.214 -7.809 -3.675 1.00 98.06 220 HIS A C 1
ATOM 1801 O O . HIS A 1 220 ? -9.903 -8.598 -2.798 1.00 98.06 220 HIS A O 1
ATOM 1807 N N . GLY A 1 221 ? -10.427 -8.196 -4.932 1.00 96.38 221 GLY A N 1
ATOM 1808 C CA . GLY A 1 221 ? -10.262 -9.589 -5.345 1.00 96.38 221 GLY A CA 1
ATOM 1809 C C . GLY A 1 221 ? -8.818 -10.077 -5.415 1.00 96.38 221 GLY A C 1
ATOM 1810 O O . GLY A 1 221 ? -8.629 -11.233 -5.774 1.00 96.38 221 GLY A O 1
ATOM 1811 N N . ASN A 1 222 ? -7.841 -9.210 -5.124 1.00 96.31 222 ASN A N 1
ATOM 1812 C CA . ASN A 1 222 ? -6.418 -9.524 -5.170 1.00 96.31 222 ASN A CA 1
ATOM 1813 C C . ASN A 1 222 ? -5.646 -8.748 -4.078 1.00 96.31 222 ASN A C 1
ATOM 1815 O O . ASN A 1 222 ? -5.967 -7.597 -3.739 1.00 96.31 222 ASN A O 1
ATOM 1819 N N . GLU A 1 223 ? -4.584 -9.358 -3.563 1.00 96.69 223 GLU A N 1
ATOM 1820 C CA . GLU A 1 223 ? -3.795 -8.934 -2.407 1.00 96.69 223 GLU A CA 1
ATOM 1821 C C . GLU A 1 223 ? -3.162 -7.543 -2.494 1.00 96.69 223 GLU A C 1
ATOM 1823 O O . GLU A 1 223 ? -3.122 -6.872 -1.453 1.00 96.69 223 GLU A O 1
ATOM 1828 N N . PRO A 1 224 ? -2.695 -7.044 -3.660 1.00 96.94 224 PRO A N 1
ATOM 1829 C CA . PRO A 1 224 ? -2.014 -5.754 -3.725 1.00 96.94 224 PRO A CA 1
ATOM 1830 C C . PRO A 1 224 ? -2.843 -4.565 -3.214 1.00 96.94 224 PRO A C 1
ATOM 1832 O O . PRO A 1 224 ? -2.295 -3.502 -2.925 1.00 96.94 224 PRO A O 1
ATOM 1835 N N . SER A 1 225 ? -4.163 -4.707 -3.073 1.00 97.94 225 SER A N 1
ATOM 1836 C CA . SER A 1 225 ? -4.998 -3.637 -2.518 1.00 97.94 225 SER A CA 1
ATOM 1837 C C . SER A 1 225 ? -5.307 -3.785 -1.027 1.00 97.94 225 SER A C 1
ATOM 1839 O O . SER A 1 225 ? -5.788 -2.829 -0.422 1.00 97.94 225 SER A O 1
ATOM 1841 N N . HIS A 1 226 ? -5.089 -4.948 -0.408 1.00 98.50 226 HIS A N 1
ATOM 1842 C CA . HIS A 1 226 ? -5.707 -5.319 0.876 1.00 98.50 226 HIS A CA 1
ATOM 1843 C C . HIS A 1 226 ? -5.456 -4.323 2.018 1.00 98.50 226 HIS A C 1
ATOM 1845 O O . HIS A 1 226 ? -6.345 -4.071 2.836 1.00 98.50 226 HIS A O 1
ATOM 1851 N N . HIS A 1 227 ? -4.278 -3.713 2.074 1.00 98.50 227 HIS A N 1
ATOM 1852 C CA . HIS A 1 227 ? -3.898 -2.767 3.122 1.00 98.50 227 HIS A CA 1
ATOM 1853 C C . HIS A 1 227 ? -4.293 -1.311 2.824 1.00 98.50 227 HIS A C 1
ATOM 1855 O O . HIS A 1 227 ? -4.334 -0.499 3.747 1.00 98.50 227 HIS A O 1
ATOM 1861 N N . ILE A 1 228 ? -4.618 -0.961 1.574 1.00 98.75 228 ILE A N 1
ATOM 1862 C CA . ILE A 1 228 ? -4.818 0.429 1.122 1.00 98.75 228 ILE A CA 1
ATOM 1863 C C . ILE A 1 228 ? -5.867 1.204 1.947 1.00 98.75 228 ILE A C 1
ATOM 1865 O O . ILE A 1 228 ? -5.576 2.337 2.336 1.00 98.75 228 ILE A O 1
ATOM 1869 N N . PRO A 1 229 ? -7.052 0.653 2.297 1.00 98.62 229 PRO A N 1
ATOM 1870 C CA . PRO A 1 229 ? -8.047 1.390 3.080 1.00 98.62 229 PRO A CA 1
ATOM 1871 C C . PRO A 1 229 ? -7.521 1.846 4.447 1.00 98.62 229 PRO A C 1
ATOM 1873 O O . PRO A 1 229 ? -7.923 2.895 4.951 1.00 98.62 229 PRO A O 1
ATOM 1876 N N . TYR A 1 230 ? -6.596 1.087 5.038 1.00 98.69 230 TYR A N 1
ATOM 1877 C CA . TYR A 1 230 ? -5.989 1.407 6.328 1.00 98.69 230 TYR A CA 1
ATOM 1878 C C . TYR A 1 230 ? -5.019 2.586 6.253 1.00 98.69 230 TYR A C 1
ATOM 1880 O O . TYR A 1 230 ? -4.751 3.217 7.274 1.00 98.69 230 TYR A O 1
ATOM 1888 N N . LEU A 1 231 ? -4.535 2.945 5.062 1.00 98.56 231 LEU A N 1
ATOM 1889 C CA . LEU A 1 231 ? -3.585 4.043 4.878 1.00 98.56 231 LEU A CA 1
ATOM 1890 C C . LEU A 1 231 ? -4.194 5.417 5.169 1.00 98.56 231 LEU A C 1
ATOM 1892 O O . LEU A 1 231 ? -3.458 6.340 5.516 1.00 98.56 231 LEU A O 1
ATOM 1896 N N . TYR A 1 232 ? -5.527 5.548 5.169 1.00 98.62 232 TYR A N 1
ATOM 1897 C CA . TYR A 1 232 ? -6.187 6.753 5.681 1.00 98.62 232 TYR A CA 1
ATOM 1898 C C . TYR A 1 232 ? -5.841 7.035 7.151 1.00 98.62 232 TYR A C 1
ATOM 1900 O O . TYR A 1 232 ? -5.854 8.198 7.554 1.00 98.62 232 TYR A O 1
ATOM 1908 N N . ALA A 1 233 ? -5.447 6.030 7.945 1.00 96.31 233 ALA A N 1
ATOM 1909 C CA . ALA A 1 233 ? -4.956 6.235 9.311 1.00 96.31 233 ALA A CA 1
ATOM 1910 C C . ALA A 1 233 ? -3.696 7.124 9.385 1.00 96.31 233 ALA A C 1
ATOM 1912 O O . ALA A 1 233 ? -3.397 7.672 10.443 1.00 96.31 233 ALA A O 1
ATOM 1913 N N . LEU A 1 234 ? -2.974 7.291 8.270 1.00 96.19 234 LEU A N 1
ATOM 1914 C CA . LEU A 1 234 ? -1.776 8.129 8.145 1.00 96.19 234 LEU A CA 1
ATOM 1915 C C . LEU A 1 234 ? -2.076 9.557 7.644 1.00 96.19 234 LEU A C 1
ATOM 1917 O O . LEU A 1 234 ? -1.143 10.322 7.367 1.00 96.19 234 LEU A O 1
ATOM 1921 N N . THR A 1 235 ? -3.360 9.902 7.511 1.00 98.00 235 THR A N 1
ATOM 1922 C CA . THR A 1 235 ? -3.855 11.165 6.943 1.00 98.00 235 THR A CA 1
ATOM 1923 C C . THR A 1 235 ? -4.558 12.040 7.985 1.00 98.00 235 THR A C 1
ATOM 1925 O O . THR A 1 235 ? -4.708 11.668 9.149 1.00 98.00 235 THR A O 1
ATOM 1928 N N . ASP A 1 236 ? -5.022 13.214 7.559 1.00 96.62 236 ASP A N 1
ATOM 1929 C CA . ASP A 1 236 ? -5.871 14.115 8.340 1.00 96.62 236 ASP A CA 1
ATOM 1930 C C . ASP A 1 236 ? -7.354 13.687 8.378 1.00 96.62 236 ASP A C 1
ATOM 1932 O O . ASP A 1 236 ? -8.134 14.279 9.126 1.00 96.62 236 ASP A O 1
ATOM 1936 N N . GLU A 1 237 ? -7.744 12.636 7.642 1.00 97.75 237 GLU A N 1
ATOM 1937 C CA . GLU A 1 237 ? -9.111 12.091 7.607 1.00 97.75 237 GLU A CA 1
ATOM 1938 C C . GLU A 1 237 ? -9.175 10.571 7.866 1.00 97.75 237 GLU A C 1
ATOM 1940 O O . GLU A 1 237 ? -9.691 9.805 7.046 1.00 97.75 237 GLU A O 1
ATOM 1945 N N . PRO A 1 238 ? -8.713 10.088 9.035 1.00 96.31 238 PRO A N 1
ATOM 1946 C CA . PRO A 1 238 ? -8.631 8.654 9.327 1.00 96.31 238 PRO A CA 1
ATOM 1947 C C . PRO A 1 238 ? -9.986 7.931 9.354 1.00 96.31 238 PRO A C 1
ATOM 1949 O O . PRO A 1 238 ? -10.038 6.712 9.202 1.00 96.31 238 PRO A O 1
ATOM 1952 N N . TRP A 1 239 ? -11.102 8.652 9.512 1.00 97.31 239 TRP A N 1
ATOM 1953 C CA . TRP A 1 239 ?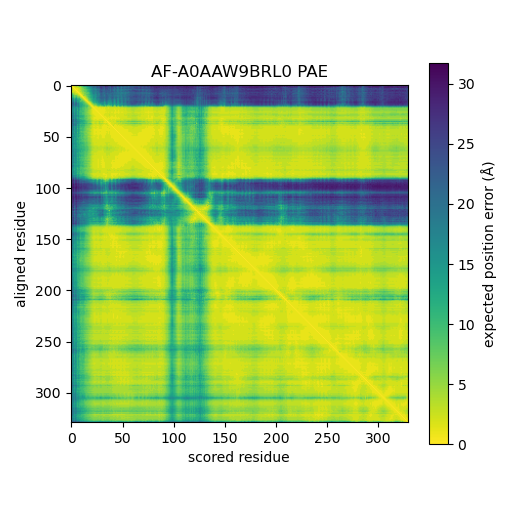 -12.442 8.056 9.502 1.00 97.31 239 TRP A CA 1
ATOM 1954 C C . TRP A 1 239 ? -12.838 7.480 8.135 1.00 97.31 239 TRP A C 1
ATOM 1956 O O . TRP A 1 239 ? -13.687 6.592 8.092 1.00 97.31 239 TRP A O 1
ATOM 1966 N N . LYS A 1 240 ? -12.211 7.919 7.031 1.00 98.38 240 LYS A N 1
ATOM 1967 C CA . LYS A 1 240 ? -12.454 7.363 5.689 1.00 98.38 240 LYS A CA 1
ATOM 1968 C C . LYS A 1 240 ? -12.105 5.880 5.595 1.00 98.38 240 LYS A C 1
ATOM 1970 O O . LYS A 1 240 ? -12.826 5.139 4.931 1.00 98.38 240 LYS A O 1
ATOM 1975 N N . ALA A 1 241 ? -11.087 5.418 6.332 1.00 98.19 241 ALA A N 1
ATOM 1976 C CA . ALA A 1 241 ? -10.777 3.990 6.438 1.00 98.19 241 ALA A CA 1
ATOM 1977 C C . ALA A 1 241 ? -12.025 3.185 6.831 1.00 98.19 241 ALA A C 1
ATOM 1979 O O . ALA A 1 241 ? -12.354 2.180 6.215 1.00 98.19 241 ALA A O 1
ATOM 1980 N N . GLN A 1 242 ? -12.773 3.665 7.826 1.00 97.94 242 GLN A N 1
ATOM 1981 C CA . GLN A 1 242 ? -13.931 2.965 8.384 1.00 97.94 242 GLN A CA 1
ATOM 1982 C C . GLN A 1 242 ? -15.118 2.923 7.408 1.00 97.94 242 GLN A C 1
ATOM 1984 O O . GLN A 1 242 ? -15.914 1.987 7.463 1.00 97.94 242 GLN A O 1
ATOM 1989 N N . GLU A 1 243 ? -15.229 3.895 6.496 1.00 97.00 243 GLU A N 1
ATOM 1990 C CA . GLU A 1 243 ? -16.239 3.901 5.430 1.00 97.00 243 GLU A CA 1
ATOM 1991 C C . GLU A 1 243 ? -15.953 2.829 4.383 1.00 97.00 243 GLU A C 1
ATOM 1993 O O . GLU A 1 243 ? -16.844 2.046 4.049 1.00 97.00 243 GLU A O 1
ATOM 1998 N N . TYR A 1 244 ? -14.711 2.771 3.896 1.00 98.38 244 TYR A N 1
ATOM 1999 C CA . TYR A 1 244 ? -14.309 1.767 2.917 1.00 98.38 244 TYR A CA 1
ATOM 2000 C C . TYR A 1 244 ? -14.331 0.367 3.520 1.00 98.38 244 TYR A C 1
ATOM 2002 O O . TYR A 1 244 ? -14.883 -0.535 2.903 1.00 98.38 244 TYR A O 1
ATOM 2010 N N . LEU A 1 245 ? -13.827 0.187 4.744 1.00 98.44 245 LEU A N 1
ATOM 2011 C CA . LEU A 1 245 ? -13.849 -1.105 5.432 1.00 98.44 245 LEU A CA 1
ATOM 2012 C C . LEU A 1 245 ? -15.278 -1.617 5.666 1.00 98.44 245 LEU A C 1
ATOM 2014 O O . LEU A 1 245 ? -15.542 -2.790 5.416 1.00 98.44 245 LEU A O 1
ATOM 2018 N N . ASP A 1 246 ? -16.218 -0.753 6.079 1.00 97.62 246 ASP A N 1
ATOM 2019 C CA . ASP A 1 246 ? -17.646 -1.111 6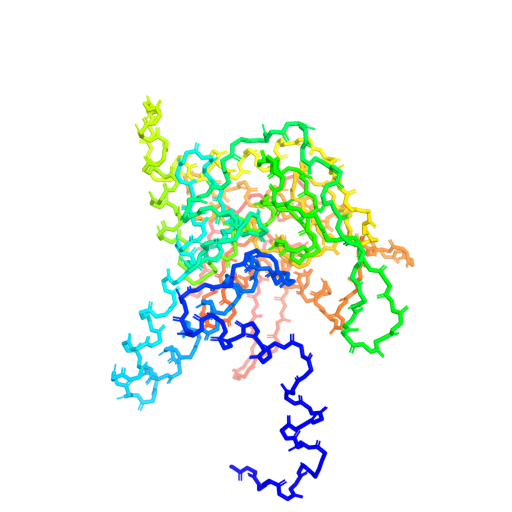.157 1.00 97.62 246 ASP A CA 1
ATOM 2020 C C . ASP A 1 246 ? -18.179 -1.589 4.811 1.00 97.62 246 ASP A C 1
ATOM 2022 O O . ASP A 1 246 ? -18.819 -2.637 4.726 1.00 97.62 246 ASP A O 1
ATOM 2026 N N . ARG A 1 247 ? -17.901 -0.826 3.754 1.00 97.44 247 ARG A N 1
ATOM 2027 C CA . ARG A 1 247 ? -18.379 -1.130 2.412 1.00 97.44 247 ARG A CA 1
ATOM 2028 C C . ARG A 1 247 ? -17.809 -2.447 1.889 1.00 97.44 247 ARG A C 1
ATOM 2030 O O . ARG A 1 247 ? -18.568 -3.290 1.435 1.00 97.44 247 ARG A O 1
ATOM 2037 N N . ILE A 1 248 ? -16.499 -2.648 1.995 1.00 98.25 248 ILE A N 1
ATOM 2038 C CA . ILE A 1 248 ? -15.814 -3.857 1.524 1.00 98.25 248 ILE A CA 1
ATOM 2039 C C . ILE A 1 248 ? -16.364 -5.089 2.249 1.00 98.25 248 ILE A C 1
ATOM 2041 O O . ILE A 1 248 ? -16.836 -6.021 1.604 1.00 98.25 248 ILE A O 1
ATOM 2045 N N . MET A 1 249 ? -16.393 -5.073 3.586 1.00 97.62 249 MET A N 1
ATOM 2046 C CA . MET A 1 249 ? -16.876 -6.217 4.368 1.00 97.62 249 MET A CA 1
ATOM 2047 C C . MET A 1 249 ? -18.367 -6.514 4.154 1.00 97.62 249 MET A C 1
ATOM 2049 O O . MET A 1 249 ? -18.770 -7.665 4.280 1.00 97.62 249 MET A O 1
ATOM 2053 N N . SER A 1 250 ? -19.193 -5.509 3.842 1.00 95.44 250 SER A N 1
ATOM 2054 C CA . SER A 1 250 ? -20.638 -5.701 3.636 1.00 95.44 250 SER A CA 1
ATOM 2055 C C . SER A 1 250 ? -21.036 -6.038 2.197 1.00 95.44 250 SER A C 1
ATOM 2057 O O . SER A 1 250 ? -22.037 -6.725 1.998 1.00 95.44 250 SER A O 1
ATOM 2059 N N . GLU A 1 251 ? -20.288 -5.562 1.198 1.00 95.81 251 GLU A N 1
ATOM 2060 C CA . GLU A 1 251 ? -20.619 -5.739 -0.222 1.00 95.81 251 GLU A CA 1
ATOM 2061 C C . GLU A 1 251 ? -19.841 -6.886 -0.881 1.00 95.81 251 GLU A C 1
ATOM 2063 O O . GLU A 1 251 ? -20.345 -7.484 -1.831 1.00 95.81 251 GLU A O 1
ATOM 2068 N N . MET A 1 252 ? -18.631 -7.200 -0.403 1.00 97.06 252 MET A N 1
ATOM 2069 C CA . MET A 1 252 ? -17.707 -8.130 -1.075 1.00 97.06 252 MET A CA 1
ATOM 2070 C C . MET A 1 252 ? -17.560 -9.480 -0.368 1.00 97.06 252 MET A C 1
ATOM 2072 O O . MET A 1 252 ? -16.904 -10.372 -0.903 1.00 97.06 252 MET A O 1
ATOM 2076 N N . TYR A 1 253 ? -18.209 -9.640 0.789 1.00 97.50 253 TYR A N 1
ATOM 2077 C CA . TYR A 1 253 ? -18.297 -10.900 1.521 1.00 97.50 253 TYR A CA 1
ATOM 2078 C C . TYR A 1 253 ? -19.752 -11.272 1.761 1.00 97.50 253 TYR A C 1
ATOM 2080 O O . TYR A 1 253 ? -20.525 -10.497 2.325 1.00 97.50 253 TYR A O 1
ATOM 2088 N N . THR A 1 254 ? -20.140 -12.483 1.365 1.00 95.88 254 THR A N 1
ATOM 2089 C CA . THR A 1 254 ? -21.479 -13.010 1.656 1.00 95.88 254 THR A CA 1
ATOM 2090 C C . THR A 1 254 ? -21.421 -14.457 2.132 1.00 95.88 254 THR A C 1
ATOM 2092 O O . THR A 1 254 ? -20.403 -15.132 2.019 1.00 95.88 254 THR A O 1
ATOM 2095 N N . SER A 1 255 ? -22.537 -14.945 2.674 1.00 95.06 255 SER A N 1
ATOM 2096 C CA . SER A 1 255 ? -22.675 -16.351 3.087 1.00 95.06 255 SER A CA 1
ATOM 2097 C C . SER A 1 255 ? -23.084 -17.290 1.943 1.00 95.06 255 SER A C 1
ATOM 2099 O O . SER A 1 255 ? -23.282 -18.484 2.166 1.00 95.06 255 SER A O 1
ATOM 2101 N N . GLU A 1 256 ? -23.215 -16.765 0.724 1.00 95.81 256 GLU A N 1
ATOM 2102 C CA . GLU A 1 256 ? -23.557 -17.549 -0.459 1.00 95.81 256 GLU A CA 1
ATOM 2103 C C . GLU A 1 256 ? -22.324 -18.286 -1.014 1.00 95.81 256 GLU A C 1
ATOM 2105 O O . GLU A 1 256 ? -21.191 -17.867 -0.774 1.00 95.81 256 GLU A O 1
ATOM 2110 N N . PRO A 1 257 ? -22.496 -19.348 -1.824 1.00 93.56 257 PRO A N 1
ATOM 2111 C CA . PRO A 1 257 ? -21.374 -20.056 -2.451 1.00 93.56 257 PRO A CA 1
ATOM 2112 C C . PRO A 1 257 ? -20.456 -19.180 -3.320 1.00 93.56 257 PRO A C 1
ATOM 2114 O O . PRO A 1 257 ? -19.318 -19.556 -3.572 1.00 93.56 257 PRO A O 1
ATOM 2117 N N . THR A 1 258 ? -20.944 -18.027 -3.784 1.00 90.19 258 THR A N 1
ATOM 2118 C CA . THR A 1 258 ? -20.186 -17.011 -4.538 1.00 90.19 258 THR A CA 1
ATOM 2119 C C . THR A 1 258 ? -19.776 -15.834 -3.649 1.00 90.19 258 THR A C 1
ATOM 2121 O O . THR A 1 258 ? -19.675 -14.704 -4.117 1.00 90.19 258 THR A O 1
ATOM 2124 N N . GLY A 1 259 ? -19.667 -16.058 -2.341 1.00 91.94 259 GLY A N 1
ATOM 2125 C CA . GLY A 1 259 ? -19.524 -15.006 -1.344 1.00 91.94 259 GLY A CA 1
ATOM 2126 C C . GLY A 1 259 ? -18.136 -14.402 -1.212 1.00 91.94 259 GLY A C 1
ATOM 2127 O O . GLY A 1 259 ? -17.969 -13.565 -0.338 1.00 91.94 259 GLY A O 1
ATOM 2128 N N . LEU A 1 260 ? -17.182 -14.797 -2.054 1.00 93.81 260 LEU A N 1
ATOM 2129 C CA . LEU A 1 260 ? -15.863 -14.182 -2.166 1.00 93.81 260 LEU A CA 1
ATOM 2130 C C . LEU A 1 260 ? -15.723 -13.557 -3.548 1.00 93.81 260 LEU A C 1
ATOM 2132 O O . LEU A 1 260 ? -16.144 -14.148 -4.545 1.00 93.81 260 LEU A O 1
ATOM 2136 N N . ILE A 1 261 ? -15.158 -12.353 -3.586 1.00 94.50 261 ILE A N 1
ATOM 2137 C CA . ILE A 1 261 ? -15.071 -11.567 -4.815 1.00 94.50 261 ILE A CA 1
ATOM 2138 C C . ILE A 1 261 ? -13.872 -11.950 -5.694 1.00 94.50 261 ILE A C 1
ATOM 2140 O O . ILE A 1 261 ? -13.928 -11.679 -6.884 1.00 94.50 261 ILE A O 1
ATOM 2144 N N . GLY A 1 262 ? -12.867 -12.633 -5.135 1.00 94.25 262 GLY A N 1
ATOM 2145 C CA . GLY A 1 262 ? -11.676 -13.143 -5.823 1.00 94.25 262 GLY A CA 1
ATOM 2146 C C . GLY A 1 262 ? -11.277 -14.540 -5.335 1.00 94.25 262 GLY A C 1
ATOM 2147 O O . GLY A 1 262 ? -12.070 -15.226 -4.677 1.00 94.25 262 GLY A O 1
ATOM 2148 N N . ASN A 1 263 ? -10.057 -14.965 -5.668 1.00 94.62 263 ASN A N 1
ATOM 2149 C CA . ASN A 1 263 ? -9.491 -16.213 -5.158 1.00 94.62 263 ASN A CA 1
ATOM 2150 C C . ASN A 1 263 ? -9.359 -16.147 -3.628 1.00 94.62 263 ASN A C 1
ATOM 2152 O O . ASN A 1 263 ? -9.246 -15.083 -3.040 1.00 94.62 263 ASN A O 1
ATOM 2156 N N . GLU A 1 264 ? -9.465 -17.292 -2.953 1.00 94.81 264 GLU A N 1
ATOM 2157 C CA . GLU A 1 264 ? -9.411 -17.326 -1.481 1.00 94.81 264 GLU A CA 1
ATOM 2158 C C . GLU A 1 264 ? -7.970 -17.241 -0.946 1.00 94.81 264 GLU A C 1
ATOM 2160 O O . GLU A 1 264 ? -7.754 -16.867 0.208 1.00 94.81 264 GLU A O 1
ATOM 2165 N N . ASP A 1 265 ? -7.014 -17.604 -1.806 1.00 95.12 265 ASP A N 1
ATOM 2166 C CA . ASP A 1 265 ? -5.567 -17.610 -1.588 1.00 95.12 265 ASP A CA 1
ATOM 2167 C C . ASP A 1 265 ? -5.136 -18.209 -0.251 1.00 95.12 265 ASP A C 1
ATOM 2169 O O . ASP A 1 265 ? -4.368 -17.656 0.534 1.00 95.12 265 ASP A O 1
ATOM 2173 N N . VAL A 1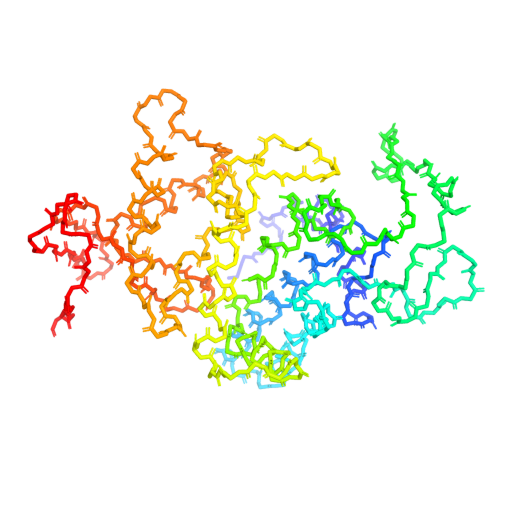 266 ? -5.628 -19.433 -0.026 1.00 96.25 266 VAL A N 1
ATOM 2174 C CA . VAL A 1 266 ? -5.190 -20.340 1.045 1.00 96.25 266 VAL A CA 1
ATOM 2175 C C . VAL A 1 266 ? -5.354 -19.707 2.435 1.00 96.25 266 VAL A C 1
ATOM 2177 O O . VAL A 1 266 ? -4.522 -19.874 3.327 1.00 96.25 266 VAL A O 1
ATOM 2180 N N . GLY A 1 267 ? -6.458 -18.995 2.640 1.00 96.88 267 GLY A N 1
ATOM 2181 C CA . GLY A 1 267 ? -6.796 -18.321 3.886 1.00 96.88 267 GLY A CA 1
ATOM 2182 C C . GLY A 1 267 ? -6.593 -16.813 3.863 1.00 96.88 267 GLY A C 1
ATOM 2183 O O . GLY A 1 267 ? -6.970 -16.170 4.843 1.00 96.88 267 GLY A O 1
ATOM 2184 N N . GLN A 1 268 ? -6.013 -16.230 2.814 1.00 97.56 268 GLN A N 1
ATOM 2185 C CA . GLN A 1 268 ? -5.659 -14.810 2.783 1.00 97.56 268 GLN A CA 1
ATOM 2186 C C . GLN A 1 268 ? -6.895 -13.899 2.825 1.00 97.56 268 GLN A C 1
ATOM 2188 O O . GLN A 1 268 ? -7.008 -13.069 3.733 1.00 97.56 268 GLN A O 1
ATOM 2193 N N . MET A 1 269 ? -7.873 -14.103 1.936 1.00 97.56 269 MET A N 1
ATOM 2194 C CA . MET A 1 269 ? -9.124 -13.322 1.930 1.00 97.56 269 MET A CA 1
ATOM 2195 C C . MET A 1 269 ? -9.913 -13.495 3.232 1.00 97.56 269 MET A C 1
ATOM 2197 O O . MET A 1 269 ? -10.384 -12.533 3.844 1.00 97.56 269 MET A O 1
ATOM 2201 N N . SER A 1 270 ? -10.011 -14.737 3.709 1.00 97.06 270 SER A N 1
ATOM 2202 C CA . SER A 1 270 ? -10.690 -15.056 4.966 1.00 97.06 270 SER A CA 1
ATOM 2203 C C . SER A 1 270 ? -10.007 -14.393 6.168 1.00 97.06 270 SER A C 1
ATOM 2205 O O . SER A 1 270 ? -10.680 -13.857 7.051 1.00 97.06 270 SER A O 1
ATOM 2207 N N . SER A 1 271 ? -8.672 -14.388 6.202 1.00 97.75 271 SER A N 1
ATOM 2208 C CA . SER A 1 271 ? -7.888 -13.749 7.265 1.00 97.75 271 SER A CA 1
ATOM 2209 C C . SER A 1 271 ? -8.035 -12.235 7.229 1.00 97.75 271 SER A C 1
ATOM 2211 O O . SER A 1 271 ? -8.209 -11.625 8.286 1.00 97.75 271 SER A O 1
ATOM 2213 N N . TRP A 1 272 ? -8.053 -11.630 6.036 1.00 98.38 272 TRP A N 1
ATOM 2214 C CA . TRP A 1 272 ? -8.341 -10.207 5.883 1.00 98.38 272 TRP A CA 1
ATOM 2215 C C . TRP A 1 272 ? -9.696 -9.852 6.491 1.00 98.38 272 TRP A C 1
ATOM 2217 O O . TRP A 1 272 ? -9.769 -8.935 7.313 1.00 98.38 272 TRP A O 1
ATOM 2227 N N . TYR A 1 273 ? -10.751 -10.610 6.169 1.00 98.06 273 TYR A N 1
ATOM 2228 C CA . TYR A 1 273 ? -12.081 -10.376 6.732 1.00 98.06 273 TYR A CA 1
ATOM 2229 C C . TYR A 1 273 ? -12.088 -10.523 8.253 1.00 98.06 273 TYR A C 1
ATOM 2231 O O . TYR A 1 273 ? -12.610 -9.651 8.943 1.00 98.06 273 TYR A O 1
ATOM 2239 N N . LEU A 1 274 ? -11.500 -11.593 8.798 1.00 97.19 274 LEU A N 1
ATOM 2240 C CA . LEU A 1 274 ? -11.481 -11.835 10.243 1.00 97.19 274 LEU A CA 1
ATOM 2241 C C . LEU A 1 274 ? -10.747 -10.724 10.999 1.00 97.19 274 LEU A C 1
ATOM 2243 O O . LEU A 1 274 ? -11.294 -10.189 11.962 1.00 97.19 274 LEU A O 1
ATOM 2247 N N . MET A 1 275 ? -9.552 -10.338 10.549 1.00 97.81 275 MET A N 1
ATOM 2248 C CA . MET A 1 275 ? -8.787 -9.233 11.138 1.00 97.81 275 MET A CA 1
ATOM 2249 C C . MET A 1 275 ? -9.586 -7.925 11.074 1.00 97.81 275 MET A C 1
ATOM 2251 O O . MET A 1 275 ? -9.850 -7.285 12.095 1.00 97.81 275 MET A O 1
ATOM 2255 N N . SER A 1 276 ? -10.091 -7.579 9.891 1.00 98.25 276 SER A N 1
ATOM 2256 C CA . SER A 1 276 ? -10.884 -6.367 9.675 1.00 98.25 276 SER A CA 1
ATOM 2257 C C . SER A 1 276 ? -12.150 -6.332 10.531 1.00 98.25 276 SER A C 1
ATOM 2259 O O . SER A 1 276 ? -12.438 -5.308 11.149 1.00 98.25 276 SER A O 1
ATOM 2261 N N . ALA A 1 277 ? -12.863 -7.456 10.642 1.00 97.38 277 ALA A N 1
ATOM 2262 C CA . ALA A 1 277 ? -14.072 -7.598 11.445 1.00 97.38 277 ALA A CA 1
ATOM 2263 C C . ALA A 1 277 ? -13.802 -7.482 12.952 1.00 97.38 277 ALA A C 1
ATOM 2265 O O . ALA A 1 277 ? -14.675 -7.006 13.683 1.00 97.38 277 ALA A O 1
ATOM 2266 N N . MET A 1 278 ? -12.596 -7.850 13.405 1.00 97.56 278 MET A N 1
ATOM 2267 C CA . MET A 1 278 ? -12.103 -7.562 14.758 1.00 97.56 278 MET A CA 1
ATOM 2268 C C . MET A 1 278 ? -11.826 -6.077 14.993 1.00 97.56 278 MET A C 1
ATOM 2270 O O . MET A 1 278 ? -11.774 -5.632 16.137 1.00 97.56 278 MET A O 1
ATOM 2274 N N . GLY A 1 279 ? -11.717 -5.289 13.926 1.00 97.25 279 GLY A N 1
ATOM 2275 C CA . GLY A 1 279 ? -11.526 -3.847 13.981 1.00 97.25 279 GLY A CA 1
ATOM 2276 C C . GLY A 1 279 ? -10.070 -3.408 13.936 1.00 97.25 279 GLY A C 1
ATOM 2277 O O . GLY A 1 279 ? -9.798 -2.244 14.228 1.00 97.25 279 GLY A O 1
ATOM 2278 N N . PHE A 1 280 ? -9.138 -4.284 13.561 1.00 97.06 280 PHE A N 1
ATOM 2279 C CA . PHE A 1 280 ? -7.734 -3.926 13.370 1.00 97.06 280 PHE A CA 1
ATOM 2280 C C . PHE A 1 280 ? -7.047 -4.822 12.335 1.00 97.06 280 PHE A C 1
ATOM 2282 O O . PHE A 1 280 ? -7.415 -5.974 12.152 1.00 97.06 280 PHE A O 1
ATOM 2289 N N . TYR A 1 281 ? -6.024 -4.306 11.662 1.00 98.12 281 TYR A N 1
ATOM 2290 C CA . TYR A 1 281 ? -5.297 -5.042 10.627 1.00 98.12 281 TYR A CA 1
ATOM 2291 C C . TYR A 1 281 ? -3.807 -4.740 10.686 1.00 98.12 281 TYR A C 1
ATOM 2293 O O . TYR A 1 281 ? -3.405 -3.634 11.045 1.00 98.12 281 TYR A O 1
ATOM 2301 N N . GLN A 1 282 ? -2.986 -5.724 10.336 1.00 96.50 282 GLN A N 1
ATOM 2302 C CA . GLN A 1 282 ? -1.542 -5.553 10.268 1.00 96.50 282 GLN A CA 1
ATOM 2303 C C . GLN A 1 282 ? -1.160 -5.106 8.856 1.00 96.50 282 GLN A C 1
ATOM 2305 O O . GLN A 1 282 ? -1.059 -5.916 7.940 1.00 96.50 282 GLN A O 1
ATOM 2310 N N . VAL A 1 283 ? -0.987 -3.796 8.676 1.00 97.00 283 VAL A N 1
ATOM 2311 C CA . VAL A 1 283 ? -0.649 -3.200 7.373 1.00 97.00 283 VAL A CA 1
ATOM 2312 C C . VAL A 1 283 ? 0.738 -3.637 6.897 1.00 97.00 283 VAL A C 1
ATOM 2314 O O . VAL A 1 283 ? 0.921 -3.876 5.710 1.00 97.00 283 VAL A O 1
ATOM 2317 N N . THR A 1 284 ? 1.687 -3.777 7.824 1.00 95.94 284 THR A N 1
ATOM 2318 C CA . THR A 1 284 ? 3.081 -4.139 7.546 1.00 95.94 284 THR A CA 1
ATOM 2319 C C . THR A 1 284 ? 3.407 -5.434 8.301 1.00 95.94 284 THR A C 1
ATOM 2321 O O . THR A 1 284 ? 3.671 -5.379 9.501 1.00 95.94 284 THR A O 1
ATOM 2324 N N . PRO A 1 285 ? 3.363 -6.618 7.660 1.00 92.12 285 PRO A N 1
ATOM 2325 C CA . PRO A 1 285 ? 3.391 -7.912 8.361 1.00 92.12 285 PRO A CA 1
ATOM 2326 C C . PRO A 1 285 ? 4.608 -8.195 9.261 1.00 92.12 285 PRO A C 1
ATOM 2328 O O . PRO A 1 285 ? 4.494 -8.955 10.223 1.00 92.12 285 PRO A O 1
ATOM 2331 N N . ALA A 1 286 ? 5.774 -7.605 8.982 1.00 91.62 286 ALA A N 1
ATOM 2332 C CA . ALA A 1 286 ? 6.963 -7.737 9.831 1.00 91.62 286 ALA A CA 1
ATOM 2333 C C . ALA A 1 286 ? 7.084 -6.643 10.919 1.00 91.62 286 ALA A C 1
ATOM 2335 O O . ALA A 1 286 ? 7.995 -6.706 11.743 1.00 91.62 286 ALA A O 1
ATOM 2336 N N . ASP A 1 287 ? 6.143 -5.692 10.984 1.00 91.69 287 ASP A N 1
ATOM 2337 C CA . ASP A 1 287 ? 6.013 -4.717 12.075 1.00 91.69 287 ASP A CA 1
ATOM 2338 C C . ASP A 1 287 ? 4.925 -5.180 13.064 1.00 91.69 287 ASP A C 1
ATOM 2340 O O . ASP A 1 287 ? 3.786 -5.393 12.640 1.00 91.69 287 ASP A O 1
ATOM 2344 N N . PRO A 1 288 ? 5.190 -5.335 14.378 1.00 92.69 288 PRO A N 1
ATOM 2345 C CA . PRO A 1 288 ? 4.173 -5.711 15.369 1.00 92.69 288 PRO A CA 1
ATOM 2346 C C . PRO A 1 288 ? 3.179 -4.572 15.695 1.00 92.69 288 PRO A C 1
ATOM 2348 O O . PRO A 1 288 ? 2.795 -4.378 16.852 1.00 92.69 288 PRO A O 1
ATOM 2351 N N . VAL A 1 289 ? 2.754 -3.813 14.685 1.00 95.00 289 VAL A N 1
ATOM 2352 C CA . VAL A 1 289 ? 1.805 -2.702 14.768 1.00 95.00 289 VAL A CA 1
ATOM 2353 C C . VAL A 1 289 ? 0.525 -3.070 14.025 1.00 95.00 289 VAL A C 1
ATOM 2355 O O . VAL A 1 289 ? 0.539 -3.472 12.865 1.00 95.00 289 VAL A O 1
ATOM 2358 N N . TYR A 1 290 ? -0.606 -2.880 14.702 1.00 96.62 290 TYR A N 1
ATOM 2359 C CA . TYR A 1 290 ? -1.934 -3.089 14.135 1.00 96.62 290 TYR A CA 1
ATOM 2360 C C . TYR A 1 290 ? -2.648 -1.747 13.988 1.00 96.62 290 TYR A C 1
ATOM 2362 O O . TYR A 1 290 ? -2.756 -0.970 14.940 1.00 96.62 290 TYR A O 1
ATOM 2370 N N . THR A 1 291 ? -3.150 -1.473 12.790 1.00 97.00 291 THR A N 1
ATOM 2371 C CA . THR A 1 291 ? -3.905 -0.266 12.466 1.00 97.00 291 THR A CA 1
ATOM 2372 C C . THR A 1 291 ? -5.374 -0.475 12.791 1.00 97.00 291 THR A C 1
ATOM 2374 O O . THR A 1 291 ? -5.972 -1.471 12.387 1.00 97.00 291 THR A O 1
ATOM 2377 N N . ILE A 1 292 ? -5.974 0.480 13.499 1.00 96.81 292 ILE A N 1
ATOM 2378 C CA . ILE A 1 292 ? -7.398 0.430 13.829 1.00 96.81 292 ILE A CA 1
ATOM 2379 C C . ILE A 1 292 ? -8.242 0.645 12.570 1.00 96.81 292 ILE A C 1
ATOM 2381 O O . ILE A 1 292 ? -8.055 1.615 11.837 1.00 96.81 292 ILE A O 1
ATOM 2385 N N . GLY A 1 293 ? -9.201 -0.250 12.364 1.00 96.50 293 GLY A N 1
ATOM 2386 C CA . GLY A 1 293 ? -10.235 -0.174 11.342 1.00 96.50 293 GLY A CA 1
ATOM 2387 C C . GLY A 1 293 ? -11.619 0.038 11.955 1.00 96.50 293 GLY A C 1
ATOM 2388 O O . GLY A 1 293 ? -11.826 0.941 12.770 1.00 96.50 293 GLY A O 1
ATOM 2389 N N . ARG A 1 294 ? -12.576 -0.802 11.547 1.00 94.38 294 ARG A N 1
ATOM 2390 C CA . ARG A 1 294 ? -13.964 -0.787 12.022 1.00 94.38 294 ARG A CA 1
ATOM 2391 C C . ARG A 1 294 ? -14.403 -2.188 12.475 1.00 94.38 294 ARG A C 1
ATOM 2393 O O . ARG A 1 294 ? -14.522 -3.057 11.617 1.00 94.38 294 ARG A O 1
ATOM 2400 N N . PRO A 1 295 ? -14.716 -2.404 13.765 1.00 96.56 295 PRO A N 1
ATOM 2401 C CA . PRO A 1 295 ? -15.300 -3.662 14.224 1.00 96.56 295 PRO A CA 1
ATOM 2402 C C . PRO A 1 295 ? -16.660 -3.946 13.568 1.00 96.56 295 PRO A C 1
ATOM 2404 O O . PRO A 1 295 ? -17.493 -3.048 13.437 1.00 96.56 295 PRO A O 1
ATOM 2407 N N . MET A 1 296 ? -16.910 -5.203 13.200 1.00 95.31 296 MET A N 1
ATOM 2408 C CA . MET A 1 296 ? -18.187 -5.647 12.614 1.00 95.31 296 MET A CA 1
ATOM 2409 C C . MET A 1 296 ? -19.156 -6.240 13.638 1.00 95.31 296 MET A C 1
ATOM 2411 O O . MET A 1 296 ? -20.355 -6.313 13.377 1.00 95.31 296 MET A O 1
ATOM 2415 N N . PHE A 1 297 ? -18.653 -6.638 14.804 1.00 95.31 297 PHE A N 1
ATOM 2416 C CA . PHE A 1 297 ? -19.430 -7.265 15.870 1.00 95.31 297 PHE A CA 1
ATOM 2417 C C . PHE A 1 297 ? -19.372 -6.421 17.144 1.00 95.31 297 PHE A C 1
ATOM 2419 O O . PHE A 1 297 ? -18.411 -5.684 17.358 1.00 95.31 297 PHE A O 1
ATOM 2426 N N . ASP A 1 298 ? -20.407 -6.519 17.979 1.00 97.38 298 ASP A N 1
ATOM 2427 C CA . ASP A 1 298 ? -20.475 -5.804 19.263 1.00 97.38 298 ASP A CA 1
ATOM 2428 C C . ASP A 1 298 ? -19.387 -6.281 20.235 1.00 97.38 298 ASP A C 1
ATOM 2430 O O . ASP A 1 298 ? -18.844 -5.491 21.002 1.00 97.38 298 ASP A O 1
ATOM 2434 N N . GLU A 1 299 ? -19.056 -7.572 20.192 1.00 98.00 299 GLU A N 1
ATOM 2435 C CA . GLU A 1 299 ? -18.052 -8.187 21.053 1.00 98.00 299 GLU A CA 1
ATOM 2436 C C . GLU A 1 299 ? -17.351 -9.333 20.320 1.00 98.00 299 GLU A C 1
ATOM 2438 O O . GLU A 1 299 ? -18.002 -10.174 19.693 1.00 98.00 299 GLU A O 1
ATOM 2443 N N . ILE A 1 300 ? -16.021 -9.373 20.409 1.00 97.50 300 ILE A N 1
ATOM 2444 C CA . ILE A 1 300 ? -15.193 -10.482 19.927 1.00 97.50 300 ILE A CA 1
ATOM 2445 C C . ILE A 1 300 ? -14.164 -10.815 20.995 1.00 97.50 300 ILE A C 1
ATOM 2447 O O . ILE A 1 300 ? -13.466 -9.927 21.478 1.00 97.50 300 ILE A O 1
ATOM 2451 N N . THR A 1 301 ? -14.031 -12.100 21.308 1.00 97.50 301 THR A N 1
ATOM 2452 C CA . THR A 1 301 ? -13.059 -12.604 22.280 1.00 97.50 301 THR A CA 1
ATOM 2453 C C . THR A 1 301 ? -12.146 -13.622 21.611 1.00 97.50 301 THR A C 1
ATOM 2455 O O . THR A 1 301 ? -12.615 -14.606 21.038 1.00 97.50 301 THR A O 1
ATOM 2458 N N . ILE A 1 302 ? -10.839 -13.379 21.693 1.00 96.31 302 ILE A N 1
ATOM 2459 C CA . ILE A 1 302 ? -9.794 -14.216 21.106 1.00 96.31 302 ILE A CA 1
ATOM 2460 C C . ILE A 1 302 ? -8.988 -14.853 22.243 1.00 96.31 302 ILE A C 1
ATOM 2462 O O . ILE A 1 302 ? -8.456 -14.124 23.085 1.00 96.31 302 ILE A O 1
ATOM 2466 N N . PRO A 1 303 ? -8.844 -16.187 22.286 1.00 96.50 303 PRO A N 1
ATOM 2467 C CA . PRO A 1 303 ? -7.911 -16.815 23.208 1.00 96.50 303 PRO A CA 1
ATOM 2468 C C . PRO A 1 303 ? -6.473 -16.492 22.782 1.00 96.50 303 PRO A C 1
ATOM 2470 O O . PRO A 1 303 ? -6.082 -16.737 21.642 1.00 96.50 303 PRO A O 1
ATOM 2473 N N . VAL A 1 304 ? -5.678 -15.965 23.709 1.00 95.50 304 VAL A N 1
ATOM 2474 C CA . VAL A 1 304 ? -4.258 -15.645 23.508 1.00 95.50 304 VAL A CA 1
ATOM 2475 C C . VAL A 1 304 ? -3.419 -16.301 24.601 1.00 95.50 304 VAL A C 1
ATOM 2477 O O . VAL A 1 304 ? -3.937 -16.760 25.623 1.00 95.50 304 VAL A O 1
ATOM 2480 N N . GLU A 1 305 ? -2.101 -16.371 24.414 1.00 95.44 305 GLU A N 1
ATOM 2481 C CA . GLU A 1 305 ? -1.233 -16.853 25.487 1.00 95.44 305 GLU A CA 1
ATOM 2482 C C . GLU A 1 305 ? -1.401 -15.967 26.733 1.00 95.44 305 GLU A C 1
ATOM 2484 O O . GLU A 1 305 ? -1.259 -14.747 26.679 1.00 95.44 305 GLU A O 1
ATOM 2489 N N . GLY A 1 306 ? -1.740 -16.587 27.865 1.00 94.38 306 GLY A N 1
ATOM 2490 C CA . GLY A 1 306 ? -1.949 -15.880 29.128 1.00 94.38 306 GLY A CA 1
ATOM 2491 C C . GLY A 1 306 ? -3.368 -15.355 29.377 1.00 94.38 306 GLY A C 1
ATOM 2492 O O . GLY A 1 306 ? -3.589 -14.799 30.454 1.00 94.38 306 GLY A O 1
ATOM 2493 N N . GLY A 1 307 ? -4.338 -15.562 28.475 1.00 96.44 307 GLY A N 1
ATOM 2494 C CA . GLY A 1 307 ? -5.739 -15.211 28.737 1.00 96.44 307 GLY A CA 1
ATOM 2495 C C . GLY A 1 307 ? -6.597 -15.019 27.489 1.00 96.44 307 GLY A C 1
ATOM 2496 O O . GLY A 1 307 ? -6.519 -15.778 26.528 1.00 96.44 307 GLY A O 1
ATOM 2497 N N . GLU A 1 308 ? -7.444 -13.998 27.530 1.00 97.25 308 GLU A N 1
ATOM 2498 C CA . GLU A 1 308 ? -8.350 -13.627 26.446 1.00 97.25 308 GLU A CA 1
ATOM 2499 C C . GLU A 1 308 ? -8.110 -12.162 26.068 1.00 97.25 308 GLU A C 1
ATOM 2501 O O . GLU A 1 308 ? -7.898 -11.314 26.939 1.00 97.25 308 GLU A O 1
ATOM 2506 N N . PHE A 1 309 ? -8.130 -11.866 24.770 1.00 96.31 309 PHE A N 1
ATOM 2507 C CA . PHE A 1 309 ? -8.162 -10.509 24.241 1.00 96.31 309 PHE A CA 1
ATOM 2508 C C . PHE A 1 309 ? -9.575 -10.218 23.737 1.00 96.31 309 PHE A C 1
ATOM 2510 O O . PHE A 1 309 ? -10.040 -10.864 22.796 1.00 96.31 309 PHE A O 1
ATOM 2517 N N . THR A 1 310 ? -10.255 -9.263 24.370 1.00 97.56 310 THR A N 1
ATOM 2518 C CA . THR A 1 310 ? -11.648 -8.923 24.058 1.00 97.56 310 THR A CA 1
ATOM 2519 C C . THR A 1 310 ? -11.740 -7.531 23.447 1.00 97.56 310 THR A C 1
ATOM 2521 O O . THR A 1 310 ? -11.283 -6.550 24.035 1.00 97.56 310 THR A O 1
ATOM 2524 N N . VAL A 1 311 ? -12.377 -7.444 22.280 1.00 97.94 311 VAL A N 1
ATOM 2525 C CA . VAL A 1 311 ? -12.774 -6.194 21.627 1.00 97.94 311 VAL A CA 1
ATOM 2526 C C . VAL A 1 311 ? -14.256 -5.965 21.892 1.00 97.94 311 VAL A C 1
ATOM 2528 O O . VAL A 1 311 ? -15.067 -6.842 21.606 1.00 97.94 311 VAL A O 1
ATOM 2531 N N . ILE A 1 312 ? -14.604 -4.786 22.412 1.00 98.06 312 ILE A N 1
ATOM 2532 C CA . ILE A 1 312 ? -15.989 -4.361 22.655 1.00 98.06 312 ILE A CA 1
ATOM 2533 C C . ILE A 1 312 ? -16.255 -3.099 21.834 1.00 98.06 312 ILE A C 1
ATOM 2535 O O . ILE A 1 312 ? -15.540 -2.104 21.967 1.00 98.06 312 ILE A O 1
ATOM 2539 N N . ALA A 1 313 ? -17.282 -3.139 20.989 1.00 97.75 313 ALA A N 1
ATOM 2540 C CA . ALA A 1 313 ? -17.713 -2.032 20.147 1.00 97.75 313 ALA A CA 1
ATOM 2541 C C . ALA A 1 313 ? -19.057 -1.479 20.642 1.00 97.75 313 ALA A C 1
ATOM 2543 O O . ALA A 1 313 ? -20.135 -1.923 20.246 1.00 97.75 313 ALA A O 1
ATOM 2544 N N . ASP A 1 314 ? -18.996 -0.467 21.507 1.00 97.19 314 ASP A N 1
ATOM 2545 C CA . ASP A 1 314 ? -20.196 0.199 22.008 1.00 97.19 314 ASP A CA 1
ATOM 2546 C C . ASP A 1 314 ? -20.960 0.912 20.884 1.00 97.19 314 ASP A C 1
ATOM 2548 O O . ASP A 1 314 ? -20.389 1.673 20.099 1.00 97.19 314 ASP A O 1
ATOM 2552 N N . ASN A 1 315 ? -22.287 0.740 20.866 1.00 96.44 315 ASN A N 1
ATOM 2553 C CA . ASN A 1 315 ? -23.187 1.393 19.910 1.00 96.44 315 ASN A CA 1
ATOM 2554 C C . ASN A 1 315 ? -22.874 1.043 18.436 1.00 96.44 315 ASN A C 1
ATOM 2556 O O . ASN A 1 315 ? -23.155 1.846 17.540 1.00 96.44 315 ASN A O 1
ATOM 2560 N N . ASN A 1 316 ? -22.325 -0.148 18.177 1.00 95.56 316 ASN A N 1
ATOM 2561 C CA . ASN A 1 316 ? -22.034 -0.624 16.830 1.00 95.56 316 ASN A CA 1
ATOM 2562 C C . ASN A 1 316 ? -23.326 -0.841 16.024 1.00 95.56 316 ASN A C 1
ATOM 2564 O O . ASN A 1 316 ? -24.299 -1.437 16.482 1.00 95.56 316 ASN A O 1
ATOM 2568 N N . SER A 1 317 ? -23.371 -0.279 14.819 1.00 94.62 317 SER A N 1
ATOM 2569 C CA . SER A 1 317 ? -24.476 -0.479 13.884 1.00 94.62 317 SER A CA 1
ATOM 2570 C C . SER A 1 317 ? -24.066 -0.060 12.470 1.00 94.62 317 SER A C 1
ATOM 2572 O O . SER A 1 317 ? -23.101 0.695 12.304 1.00 94.62 317 SER A O 1
ATOM 2574 N N . PRO A 1 318 ? -24.845 -0.425 11.435 1.00 89.56 318 PRO A N 1
ATOM 2575 C CA . PRO A 1 318 ? -24.629 0.088 10.080 1.00 89.56 318 PRO A CA 1
ATOM 2576 C C . PRO A 1 318 ? -24.618 1.627 9.985 1.00 89.56 318 PRO A C 1
ATOM 2578 O O . PRO A 1 318 ? -23.968 2.192 9.108 1.00 89.56 318 PRO A O 1
ATOM 2581 N N . HIS A 1 319 ? -25.305 2.325 10.900 1.00 92.81 319 HIS A N 1
ATOM 2582 C CA . HIS A 1 319 ? -25.325 3.791 10.960 1.00 92.81 319 HIS A CA 1
ATOM 2583 C C . HIS A 1 319 ? -24.171 4.384 11.782 1.00 92.81 319 HIS A C 1
ATOM 2585 O O . HIS A 1 319 ? -23.752 5.510 11.520 1.00 92.81 319 HIS A O 1
ATOM 2591 N N . ASN A 1 320 ? -23.637 3.635 12.747 1.00 95.00 320 ASN A N 1
ATOM 2592 C CA . ASN A 1 320 ? -22.576 4.072 13.653 1.00 95.00 320 ASN A CA 1
ATOM 2593 C C . ASN A 1 320 ? -21.253 3.408 13.269 1.00 95.00 320 ASN A C 1
ATOM 2595 O O . ASN A 1 320 ? -20.686 2.632 14.031 1.00 95.00 320 ASN A O 1
ATOM 2599 N N . LYS A 1 321 ? -20.774 3.694 12.056 1.00 93.25 321 LYS A N 1
ATOM 2600 C CA . LYS A 1 321 ? -19.550 3.079 11.526 1.00 93.25 321 LYS A CA 1
ATOM 2601 C C . LYS A 1 321 ? -18.253 3.730 12.009 1.00 93.25 321 LYS A C 1
ATOM 2603 O O . LYS A 1 321 ? -17.193 3.143 11.825 1.00 93.25 321 LYS A O 1
ATOM 2608 N N . TYR A 1 322 ? -18.342 4.916 12.614 1.00 97.06 322 TYR A N 1
ATOM 2609 C CA . TYR A 1 322 ? -17.167 5.697 12.974 1.00 97.06 322 TYR A CA 1
ATOM 2610 C C . TYR A 1 322 ? -16.716 5.474 14.417 1.00 97.06 322 TYR A C 1
ATOM 2612 O O . TYR A 1 322 ? -17.485 5.685 15.360 1.00 97.06 322 TYR A O 1
ATOM 2620 N N . VAL A 1 323 ? -15.443 5.131 14.596 1.00 95.75 323 VAL A N 1
ATOM 2621 C CA . VAL A 1 323 ? -14.818 4.987 15.912 1.00 95.75 323 VAL A CA 1
ATOM 2622 C C . VAL A 1 323 ? -14.571 6.372 16.500 1.00 95.75 323 VAL A C 1
ATOM 2624 O O . VAL A 1 323 ? -13.718 7.128 16.042 1.00 95.75 323 VAL A O 1
ATOM 2627 N N . LYS A 1 324 ? -15.330 6.707 17.545 1.00 96.00 324 LYS A N 1
ATOM 2628 C CA . LYS A 1 324 ? -15.233 8.001 18.234 1.00 96.00 324 LYS A CA 1
ATOM 2629 C C . LYS A 1 324 ? -14.067 8.071 19.223 1.00 96.00 324 LYS A C 1
ATOM 2631 O O . LYS A 1 324 ? -13.472 9.129 19.403 1.00 96.00 324 LYS A O 1
ATOM 2636 N N . SER A 1 325 ? -13.798 6.973 19.918 1.00 95.62 325 SER A N 1
ATOM 2637 C CA . SER A 1 325 ? -12.756 6.871 20.939 1.00 95.62 325 SER A CA 1
ATOM 2638 C C . SER A 1 325 ? -12.403 5.412 21.173 1.00 95.62 325 SER A C 1
ATOM 2640 O O . SER A 1 325 ? -13.248 4.541 20.985 1.00 95.62 325 SER A O 1
ATOM 2642 N N . ILE A 1 326 ? -11.180 5.172 21.632 1.00 95.81 326 ILE A N 1
ATOM 2643 C CA . ILE A 1 326 ? -10.657 3.843 21.941 1.00 95.81 326 ILE A CA 1
ATOM 2644 C C . ILE A 1 326 ? -10.010 3.911 23.318 1.00 95.81 326 ILE A C 1
ATOM 2646 O O . ILE A 1 326 ? -9.325 4.884 23.639 1.00 95.81 326 ILE A O 1
ATOM 2650 N N . THR A 1 327 ? -10.213 2.871 24.113 1.00 96.38 327 THR A N 1
ATOM 2651 C CA . THR A 1 327 ? -9.496 2.639 25.367 1.00 96.38 327 THR A CA 1
ATOM 2652 C C . THR A 1 327 ? -8.909 1.240 25.321 1.00 96.38 327 THR A C 1
ATOM 2654 O O . THR A 1 327 ? -9.625 0.293 25.007 1.00 96.38 327 THR A O 1
ATOM 2657 N N . ILE A 1 328 ? -7.622 1.114 25.631 1.00 94.75 328 ILE A N 1
ATOM 2658 C CA . ILE A 1 328 ? -6.941 -0.175 25.761 1.00 94.75 328 ILE A CA 1
ATOM 2659 C C . ILE A 1 328 ? -6.440 -0.248 27.199 1.00 94.75 328 ILE A C 1
ATOM 2661 O O . ILE A 1 328 ? -5.482 0.446 27.529 1.00 94.75 328 ILE A O 1
ATOM 2665 N N . ASN A 1 329 ? -7.125 -1.062 28.010 1.00 88.69 329 ASN A N 1
ATOM 2666 C CA . ASN A 1 329 ? -6.887 -1.276 29.445 1.00 88.69 329 ASN A CA 1
ATOM 2667 C C . ASN A 1 329 ? -6.563 0.008 30.224 1.00 88.69 329 ASN A C 1
ATOM 2669 O O . ASN A 1 329 ? -5.417 0.147 30.715 1.00 88.69 329 ASN A O 1
#

Sequence (329 aa):
YHEASEFPDWTEDNNIGAANVVQVKVYEENGFVHHGYWNSASYTLEFAYGDWAMAEIARMAGDVKLQEEFMTRADNWLNHWDAETGFLRPKNHPLSSSPNKPPLEFNQPIDEARLDECEMVEWPEGSGVMKEKCPLLPFDPYYVDEFAYTEGNAWQWKFQPMHDFTRLKQEIYQADLAQGKDTTPEKAFREDLDELFNARSSNTGEELPDLTGYIGQYMHGNEPSHHIPYLYALTDEPWKAQEYLDRIMSEMYTSEPTGLIGNEDVGQMSSWYLMSAMGFYQVTPADPVYTIGRPMFDEITIPVEGGEFTVIADNNSPHNKYVKSITIN

Radius of gyration: 21.67 Å; Cα contacts (8 Å, |Δi|>4): 501; chains: 1; bounding box: 52×58×65 Å

Secondary structure (DSSP, 8-state):
---GGG-TT--IIIIISSSSHHHHHHHHHHSSPPBTBTTHHHHHHHHHHHHHHHHHHHHHHT-HHHHHHHHHHHGGGGGGEETTTTEE--B--TT--STTS--SSB-PPP-GGGGGG-EEEESSTTS--EEEEPPPPP--TTEE-TTTSTTS-HHHHTT--TT-HHHHHHHHHHHHHHTT----HHHHHHHHHHHHHHS-S--EE---TT---EETTEETTSGGGTTGGGGGGGSS-THHHHHHHHHHHHHSB-SSTT-BSS--GGGHHHHHHHHHHHTEE-SSTTS---EE---SSSEEEEEETTEEEEEE-TT-SSS--S-------

Nearest PDB structures (foldseek):
  6f8z-assembly1_A  TM=8.947E-01  e=7.114E-17  Bacteroides thetaiotaomicron
  6f90-assembly2_B  TM=8.851E-01  e=1.465E-16  Bacteroides thetaiotaomicron
  5swi-assembly2_D  TM=8.926E-01  e=2.570E-14  Streptococcus pneumoniae
  5swi-assembly1_B  TM=8.565E-01  e=9.454E-15  Streptococcus pneumoniae
  6f92-assembly1_D  TM=8.330E-01  e=1.181E-14  Bacteroides thetaiotaomicron

Solvent-accessible surface area (backbone atoms only — not comparable to full-atom values): 18725 Å² total; per-residue (Å²): 135,84,59,72,83,80,42,81,70,72,37,67,83,76,66,67,44,86,88,47,58,67,52,52,51,41,22,73,74,68,50,35,28,31,44,91,40,73,21,7,37,43,48,25,29,51,49,12,42,50,26,38,48,51,14,54,53,25,52,77,73,65,36,62,68,59,17,53,54,23,45,60,48,29,54,25,42,57,74,28,56,36,58,90,82,67,37,52,42,49,32,43,48,85,85,52,89,45,97,92,40,54,63,81,48,68,74,71,77,71,60,83,87,52,74,82,61,49,40,81,40,58,53,59,83,89,63,82,37,74,42,80,46,61,72,89,64,64,93,49,61,48,36,27,39,60,40,32,22,67,95,39,28,36,63,35,58,53,73,51,53,52,86,40,56,71,57,52,29,49,52,47,27,50,28,41,47,75,73,68,51,93,75,45,51,34,53,36,44,42,51,55,53,49,48,36,49,68,36,70,72,67,74,42,77,63,89,60,93,43,79,28,55,65,44,19,48,39,32,67,13,40,74,74,30,70,50,57,51,58,55,28,64,73,29,85,55,41,65,55,18,20,53,48,50,52,47,48,60,64,74,47,45,53,96,53,100,76,20,58,56,32,70,51,70,94,53,50,53,59,48,51,50,54,34,36,37,66,19,33,40,60,66,31,85,87,47,103,54,69,47,78,53,38,55,73,50,55,64,50,76,42,83,49,95,95,50,70,50,71,47,74,39,85,78,62,44,97,87,45,49,68,84,86,78,86,84,83,134

pLDDT: mean 86.83, std 16.73, range [37.81, 98.75]